Protein AF-A0A0L0SFQ8-F1 (afdb_monomer_lite)

Secondary structure (DSSP, 8-state):
-HHHHHHTT----HHHHHT--PPP-PPEEEEETTEEEEE-SSS-------SSHHHHHHHHHHHHHHHHHHHH-S-TTTS-TT--HHHHTSHHHHHHHHHHHHHT-S----SS----S----S-----PBPS---TTT-SPPB-GGGGSB--TT-TTB--TTPPPP-----EEEE-SSTTPPEEEEE---SGGGHHHHHHHHHHHHH-TTTT---SHHHHHHS-EEEEPPPEEEEETTEEEEE--EEEEPP-

Radius of gyration: 19.78 Å; chains: 1; bounding box: 46×53×52 Å

pLDDT: mean 73.07, std 15.65, range [32.12, 94.44]

Structure (mmCIF, N/CA/C/O backbone):
data_AF-A0A0L0SFQ8-F1
#
_entry.id   AF-A0A0L0SFQ8-F1
#
loop_
_atom_site.group_PDB
_atom_site.id
_atom_site.type_symbol
_atom_site.label_atom_id
_atom_site.label_alt_id
_atom_site.label_comp_id
_atom_site.label_asym_id
_atom_site.label_entity_id
_atom_site.label_seq_id
_atom_site.pdbx_PDB_ins_code
_atom_site.Cartn_x
_atom_site.Cartn_y
_atom_site.Cartn_z
_atom_site.occupancy
_atom_site.B_iso_or_equiv
_atom_site.auth_seq_id
_atom_site.auth_comp_id
_atom_site.auth_asym_id
_atom_site.auth_atom_id
_atom_site.pdbx_PDB_model_num
ATOM 1 N N . MET A 1 1 ? 13.969 -18.160 -18.009 1.00 55.91 1 MET A N 1
ATOM 2 C CA . MET A 1 1 ? 13.353 -16.870 -17.615 1.00 55.91 1 MET A CA 1
ATOM 3 C C . MET A 1 1 ? 13.830 -15.766 -18.533 1.00 55.91 1 MET A C 1
ATOM 5 O O . MET A 1 1 ? 13.027 -15.193 -19.251 1.00 55.91 1 MET A O 1
ATOM 9 N N . ILE A 1 2 ? 15.141 -15.549 -18.578 1.00 76.44 2 ILE A N 1
ATOM 10 C CA . ILE A 1 2 ? 15.771 -14.490 -19.374 1.00 76.44 2 ILE A CA 1
ATOM 11 C C . ILE A 1 2 ? 15.617 -14.701 -20.879 1.00 76.44 2 ILE A C 1
ATOM 13 O O . ILE A 1 2 ? 15.325 -13.748 -21.584 1.00 76.44 2 ILE A O 1
ATOM 17 N N . GLU A 1 3 ? 15.722 -15.938 -21.372 1.00 67.50 3 GLU A N 1
ATOM 18 C CA . GLU A 1 3 ? 15.481 -16.239 -22.795 1.00 67.50 3 GLU A CA 1
ATOM 19 C C . GLU A 1 3 ? 14.060 -15.862 -23.238 1.00 67.50 3 GLU A C 1
ATOM 21 O O . GLU A 1 3 ? 13.885 -15.243 -24.283 1.00 67.50 3 GLU A O 1
ATOM 26 N N . VAL A 1 4 ? 13.053 -16.154 -22.405 1.00 71.56 4 VAL A N 1
ATOM 27 C CA . VAL A 1 4 ? 11.655 -15.789 -22.681 1.00 71.56 4 VAL A CA 1
ATOM 28 C C . VAL A 1 4 ? 11.467 -14.271 -22.620 1.00 71.56 4 VAL A C 1
ATOM 30 O O . VAL A 1 4 ? 10.900 -13.700 -23.546 1.00 71.56 4 VAL A O 1
ATOM 33 N N . ALA A 1 5 ? 11.999 -13.603 -21.589 1.00 64.62 5 ALA A N 1
ATOM 34 C CA . ALA A 1 5 ? 11.934 -12.145 -21.479 1.00 64.62 5 ALA A CA 1
ATOM 35 C C . ALA A 1 5 ? 12.591 -11.448 -22.687 1.00 64.62 5 ALA A C 1
ATOM 37 O O . ALA A 1 5 ? 11.980 -10.569 -23.286 1.00 64.62 5 ALA A O 1
ATOM 38 N N . ARG A 1 6 ? 13.783 -11.891 -23.111 1.00 73.19 6 ARG A N 1
ATOM 39 C CA . ARG A 1 6 ? 14.503 -11.335 -24.272 1.00 73.19 6 ARG A CA 1
ATOM 40 C C . ARG A 1 6 ? 13.798 -11.595 -25.598 1.00 73.19 6 ARG A C 1
ATOM 42 O O . ARG A 1 6 ? 13.814 -10.722 -26.459 1.00 73.19 6 ARG A O 1
ATOM 49 N N . SER A 1 7 ? 13.147 -12.750 -25.757 1.00 65.31 7 SER A N 1
ATOM 50 C CA . SER A 1 7 ? 12.395 -13.069 -26.981 1.00 65.31 7 SER A CA 1
ATOM 51 C C . SER A 1 7 ? 11.230 -12.108 -27.257 1.00 65.31 7 SER A C 1
ATOM 53 O O . SER A 1 7 ? 10.788 -12.007 -28.396 1.00 65.31 7 SER A O 1
ATOM 55 N N . LEU A 1 8 ? 10.780 -11.365 -26.236 1.00 69.50 8 LEU A N 1
ATOM 56 C CA . LEU A 1 8 ? 9.732 -10.344 -26.326 1.00 69.50 8 LEU A CA 1
ATOM 57 C C . LEU A 1 8 ? 10.250 -8.909 -26.130 1.00 69.50 8 LEU A C 1
ATOM 59 O O . LEU A 1 8 ? 9.468 -8.008 -25.843 1.00 69.50 8 LEU A O 1
ATOM 63 N N . GLY A 1 9 ? 11.563 -8.688 -26.242 1.00 75.19 9 GLY A N 1
ATOM 64 C CA . GLY A 1 9 ? 12.171 -7.361 -26.076 1.00 75.19 9 GLY A CA 1
ATOM 65 C C . GLY A 1 9 ? 12.376 -6.910 -24.622 1.00 75.19 9 GLY A C 1
ATOM 66 O O . GLY A 1 9 ? 12.674 -5.745 -24.381 1.00 75.19 9 GLY A O 1
ATOM 67 N N . GLY A 1 10 ? 12.236 -7.805 -23.640 1.00 65.69 10 GLY A N 1
ATOM 68 C CA . GLY A 1 10 ? 12.493 -7.523 -22.227 1.00 65.69 10 GLY A CA 1
ATOM 69 C C . GLY A 1 10 ? 13.986 -7.426 -21.882 1.00 65.69 10 GLY A C 1
ATOM 70 O O . GLY A 1 10 ? 14.820 -8.134 -22.447 1.00 65.69 10 GLY A O 1
ATOM 71 N N . VAL A 1 11 ? 14.316 -6.577 -20.903 1.00 83.38 11 VAL A N 1
ATOM 72 C CA . VAL A 1 11 ? 15.702 -6.213 -20.529 1.00 83.38 11 VAL A CA 1
ATOM 73 C C . VAL A 1 11 ? 16.279 -6.985 -19.331 1.00 83.38 11 VAL A C 1
ATOM 75 O O . VAL A 1 11 ? 17.401 -6.720 -18.919 1.00 83.38 11 VAL A O 1
ATOM 78 N N . LEU A 1 12 ? 15.540 -7.954 -18.779 1.00 68.06 12 LEU A N 1
ATOM 79 C CA . LEU A 1 12 ? 15.938 -8.735 -17.598 1.00 68.06 12 LEU A CA 1
ATOM 80 C C . LEU A 1 12 ? 17.187 -9.604 -17.868 1.00 68.06 12 LEU A C 1
ATOM 82 O O . LEU A 1 12 ? 17.224 -10.349 -18.853 1.00 68.06 12 LEU A O 1
ATOM 86 N N . THR A 1 13 ? 18.184 -9.561 -16.978 1.00 82.56 13 THR A N 1
ATOM 87 C CA . THR A 1 13 ? 19.461 -10.298 -17.082 1.00 82.56 13 THR A CA 1
ATOM 88 C C . THR A 1 13 ? 19.651 -11.353 -15.983 1.00 82.56 13 THR A C 1
ATOM 90 O O . THR A 1 13 ? 18.853 -11.458 -15.052 1.00 82.56 13 THR A O 1
ATOM 93 N N . LEU A 1 14 ? 20.697 -12.189 -16.109 1.00 80.44 14 LEU A N 1
ATOM 94 C CA . LEU A 1 14 ? 21.066 -13.168 -15.068 1.00 80.44 14 LEU A CA 1
ATOM 95 C C . LEU A 1 14 ? 21.580 -12.451 -13.822 1.00 80.44 14 LEU A C 1
ATOM 97 O O . LEU A 1 14 ? 21.256 -12.864 -12.710 1.00 80.44 14 LEU A O 1
ATOM 101 N N . ASP A 1 15 ? 22.306 -11.356 -14.022 1.00 80.38 15 ASP A N 1
ATOM 102 C CA . ASP A 1 15 ? 22.872 -10.558 -12.944 1.00 80.38 15 ASP A CA 1
ATOM 103 C C . ASP A 1 15 ? 21.764 -9.895 -12.109 1.00 80.38 15 ASP A C 1
ATOM 105 O O . ASP A 1 15 ? 21.851 -9.891 -10.884 1.00 80.38 15 ASP A O 1
ATOM 109 N N . ASP A 1 16 ? 20.662 -9.448 -12.731 1.00 72.88 16 ASP A N 1
ATOM 110 C CA . ASP A 1 16 ? 19.491 -8.914 -12.011 1.00 72.88 16 ASP A CA 1
ATOM 111 C C . ASP A 1 16 ? 18.878 -9.930 -11.035 1.00 72.88 16 ASP A C 1
ATOM 113 O O . ASP A 1 16 ? 18.478 -9.573 -9.927 1.00 72.88 16 ASP A O 1
ATOM 117 N N . LEU A 1 17 ? 18.801 -11.204 -11.440 1.00 69.06 17 LEU A N 1
ATOM 118 C CA . LEU A 1 17 ? 18.280 -12.278 -10.592 1.00 69.06 17 LEU A CA 1
ATOM 119 C C . LEU A 1 17 ? 19.279 -12.656 -9.496 1.00 69.06 17 LEU A C 1
ATOM 121 O O . LEU A 1 17 ? 18.878 -12.873 -8.356 1.00 69.06 17 LEU A O 1
ATOM 125 N N . ALA A 1 18 ? 20.569 -12.719 -9.836 1.00 72.44 18 ALA A N 1
ATOM 126 C CA . ALA A 1 18 ? 21.632 -13.055 -8.894 1.00 72.44 18 ALA A CA 1
ATOM 127 C C . ALA A 1 18 ? 21.804 -11.991 -7.797 1.00 72.44 18 ALA A C 1
ATOM 129 O O . ALA A 1 18 ? 22.190 -12.320 -6.677 1.00 72.44 18 ALA A O 1
ATOM 130 N N . MET A 1 19 ? 21.491 -10.729 -8.101 1.00 76.31 19 MET A N 1
ATOM 131 C CA . MET A 1 19 ? 21.568 -9.617 -7.153 1.00 76.31 19 MET A CA 1
ATOM 132 C C . MET A 1 19 ? 20.298 -9.419 -6.309 1.00 76.31 19 MET A C 1
ATOM 134 O O . MET A 1 19 ? 20.302 -8.592 -5.397 1.00 76.31 19 MET A O 1
ATOM 138 N N . HIS A 1 20 ? 19.211 -10.155 -6.564 1.00 65.12 20 HIS A N 1
ATOM 139 C CA . HIS A 1 20 ? 17.976 -10.007 -5.793 1.00 65.12 20 HIS A CA 1
ATOM 140 C C . HIS A 1 20 ? 18.108 -10.582 -4.371 1.00 65.12 20 HIS A C 1
ATOM 142 O O . HIS A 1 20 ? 18.440 -11.752 -4.187 1.00 65.12 20 HIS A O 1
ATOM 148 N N . GLN A 1 21 ? 17.754 -9.784 -3.360 1.00 57.94 21 GLN A N 1
ATOM 149 C CA . GLN A 1 21 ? 17.596 -10.232 -1.974 1.00 57.94 21 GLN A CA 1
ATOM 150 C C . GLN A 1 21 ? 16.290 -9.697 -1.375 1.00 57.94 21 GLN A C 1
ATOM 152 O O . GLN A 1 21 ? 15.902 -8.551 -1.611 1.00 57.94 21 GLN A O 1
ATOM 157 N N . SER A 1 22 ? 15.614 -10.523 -0.572 1.00 57.56 22 SER A N 1
ATOM 158 C CA . SER A 1 22 ? 14.454 -10.094 0.216 1.00 57.56 22 SER A CA 1
ATOM 159 C C . SER A 1 22 ? 14.912 -9.249 1.403 1.00 57.56 22 SER A C 1
ATOM 161 O O . SER A 1 22 ? 15.810 -9.647 2.141 1.00 57.56 22 SER A O 1
ATOM 163 N N . THR A 1 23 ? 14.305 -8.079 1.596 1.00 63.00 23 THR A N 1
ATOM 164 C CA . THR A 1 23 ? 14.648 -7.175 2.701 1.00 63.00 23 THR A CA 1
ATOM 165 C C . THR A 1 23 ? 13.687 -7.392 3.865 1.00 63.00 23 THR A C 1
ATOM 167 O O . THR A 1 23 ? 12.476 -7.302 3.682 1.00 63.00 23 THR A O 1
ATOM 170 N N . LEU A 1 24 ? 14.214 -7.645 5.063 1.00 59.19 24 LEU A N 1
ATOM 171 C CA . LEU A 1 24 ? 13.444 -7.500 6.298 1.00 59.19 24 LEU A CA 1
ATOM 172 C C . LEU A 1 24 ? 13.413 -6.012 6.649 1.00 59.19 24 LEU A C 1
ATOM 174 O O . LEU A 1 24 ? 14.464 -5.393 6.799 1.00 59.19 24 LEU A O 1
ATOM 178 N N . THR A 1 25 ? 12.222 -5.436 6.737 1.00 58.62 25 THR A N 1
ATOM 179 C CA . THR A 1 25 ? 12.029 -4.016 7.051 1.00 58.62 25 THR A CA 1
ATOM 180 C C . THR A 1 25 ? 11.212 -3.874 8.322 1.00 58.62 25 THR A C 1
ATOM 182 O O . THR A 1 25 ? 10.257 -4.629 8.519 1.00 58.62 25 THR A O 1
ATOM 185 N N . ASP A 1 26 ? 11.537 -2.879 9.144 1.00 63.03 26 ASP A N 1
ATOM 186 C CA . ASP A 1 26 ? 10.720 -2.552 10.309 1.00 63.03 26 ASP A CA 1
ATOM 187 C C . ASP A 1 26 ? 9.351 -2.016 9.857 1.00 63.03 26 ASP A C 1
ATOM 189 O O . ASP A 1 26 ? 9.300 -1.079 9.055 1.00 63.03 26 ASP A O 1
ATOM 193 N N . PRO A 1 27 ? 8.235 -2.588 10.336 1.00 53.81 27 PRO A N 1
ATOM 194 C CA . PRO A 1 27 ? 6.905 -2.130 9.962 1.00 53.81 27 PRO A CA 1
ATOM 195 C C . PRO A 1 27 ? 6.648 -0.709 10.479 1.00 53.81 27 PRO A C 1
ATOM 197 O O . PRO A 1 27 ? 7.081 -0.323 11.568 1.00 53.81 27 PRO A O 1
ATOM 200 N N . ILE A 1 28 ? 5.903 0.072 9.703 1.00 58.75 28 ILE A N 1
ATOM 201 C CA . ILE A 1 28 ? 5.465 1.420 10.076 1.00 58.75 28 ILE A CA 1
ATOM 202 C C . ILE A 1 28 ? 4.199 1.309 10.920 1.00 58.75 28 ILE A C 1
ATOM 204 O O . ILE A 1 28 ? 3.450 0.345 10.795 1.00 58.75 28 ILE A O 1
ATOM 208 N N . SER A 1 29 ? 3.942 2.272 11.803 1.00 61.19 29 SER A N 1
ATOM 209 C CA . SER A 1 29 ? 2.724 2.241 12.612 1.00 61.19 29 SER A CA 1
ATOM 210 C C . SER A 1 29 ? 2.145 3.605 12.928 1.00 61.19 29 SER A C 1
ATOM 212 O O . SER A 1 29 ? 2.847 4.615 12.930 1.00 61.19 29 SER A O 1
ATOM 214 N N . ILE A 1 30 ? 0.849 3.608 13.236 1.00 47.69 30 ILE A N 1
ATOM 215 C CA . ILE A 1 30 ? 0.134 4.756 13.788 1.00 47.69 30 ILE A CA 1
ATOM 216 C C . ILE A 1 30 ? -0.778 4.302 14.930 1.00 47.69 30 ILE A C 1
ATOM 218 O O . ILE A 1 30 ? -1.389 3.231 14.880 1.00 47.69 30 ILE A O 1
ATOM 222 N N . ASP A 1 31 ? -0.870 5.124 15.973 1.00 55.22 31 ASP A N 1
ATOM 223 C CA . ASP A 1 31 ? -1.815 4.902 17.062 1.00 55.22 31 ASP A CA 1
ATOM 224 C C . ASP A 1 31 ? -3.177 5.514 16.704 1.00 55.22 31 ASP A C 1
ATOM 226 O O . ASP A 1 31 ? -3.298 6.717 16.478 1.00 55.22 31 ASP A O 1
ATOM 230 N N . TYR A 1 32 ? -4.223 4.688 16.686 1.00 43.66 32 TYR A N 1
ATOM 231 C CA . TYR A 1 32 ? -5.604 5.092 16.432 1.00 43.66 32 TYR A CA 1
ATOM 232 C C . TYR A 1 32 ? -6.548 4.423 17.437 1.00 43.66 32 TYR A C 1
ATOM 234 O O . TYR A 1 32 ? -6.489 3.216 17.669 1.00 43.66 32 TYR A O 1
ATOM 242 N N . ALA A 1 33 ? -7.424 5.208 18.073 1.00 44.09 33 ALA A N 1
ATOM 243 C CA . ALA A 1 33 ? -8.432 4.724 19.027 1.00 44.09 33 ALA A CA 1
ATOM 244 C C . ALA A 1 33 ? -7.888 3.767 20.124 1.00 44.09 33 ALA A C 1
ATOM 246 O O . ALA A 1 33 ? -8.487 2.731 20.416 1.00 44.09 33 ALA A O 1
ATOM 247 N N . ARG A 1 34 ? -6.759 4.130 20.760 1.00 50.81 34 ARG A N 1
ATOM 248 C CA . ARG A 1 34 ? -6.041 3.343 21.798 1.00 50.81 34 ARG A CA 1
ATOM 249 C C . ARG A 1 34 ? -5.424 2.021 21.308 1.00 50.81 34 ARG A C 1
ATOM 251 O O . ARG A 1 34 ? -5.129 1.143 22.120 1.00 50.81 34 ARG A O 1
ATOM 258 N N . ARG A 1 35 ? -5.235 1.859 20.000 1.00 41.41 35 ARG A N 1
ATOM 259 C CA . ARG A 1 35 ? -4.656 0.667 19.362 1.00 41.41 35 ARG A CA 1
ATOM 260 C C . ARG A 1 35 ? -3.569 1.094 18.381 1.00 41.41 35 ARG A C 1
ATOM 262 O O . ARG A 1 35 ? -3.603 2.227 17.914 1.00 41.41 35 ARG A O 1
ATOM 269 N N . ARG A 1 36 ? -2.628 0.197 18.077 1.00 53.97 36 ARG A N 1
ATOM 270 C CA . ARG A 1 36 ? -1.547 0.461 17.123 1.00 53.97 36 ARG A CA 1
ATOM 271 C C . ARG A 1 36 ? -1.778 -0.340 15.849 1.00 53.97 36 ARG A C 1
ATOM 273 O O . ARG A 1 36 ? -1.837 -1.571 15.894 1.00 53.97 36 ARG A O 1
ATOM 280 N N . LEU A 1 37 ? -1.938 0.370 14.740 1.00 46.16 37 LEU A N 1
ATOM 281 C CA . LEU A 1 37 ? -1.958 -0.208 13.402 1.00 46.16 37 LEU A CA 1
ATOM 282 C C . LEU A 1 37 ? -0.520 -0.350 12.920 1.00 46.16 37 LEU A C 1
ATOM 284 O O . LEU A 1 37 ? 0.223 0.623 13.028 1.00 46.16 37 LEU A O 1
ATOM 288 N N . TRP A 1 38 ? -0.156 -1.514 12.385 1.00 55.91 38 TRP A N 1
ATOM 289 C CA . TRP A 1 38 ? 1.123 -1.729 11.717 1.00 55.91 38 TRP A CA 1
ATOM 290 C C . TRP A 1 38 ? 0.899 -2.041 10.240 1.00 55.91 38 TRP A C 1
ATOM 292 O O . TRP A 1 38 ? 0.106 -2.920 9.909 1.00 55.91 38 TRP A O 1
ATOM 302 N N . GLU A 1 39 ? 1.641 -1.348 9.387 1.00 51.88 39 GLU A N 1
ATOM 303 C CA . GLU A 1 39 ? 1.719 -1.578 7.946 1.00 51.88 39 GLU A CA 1
ATOM 304 C C . GLU A 1 39 ? 3.172 -1.878 7.558 1.00 51.88 39 GLU A C 1
ATOM 306 O O . GLU A 1 39 ? 4.111 -1.611 8.318 1.00 51.88 39 GLU A O 1
ATOM 311 N N . CYS A 1 40 ? 3.388 -2.460 6.382 1.00 45.09 40 CYS A N 1
ATOM 312 C CA . CYS A 1 40 ? 4.745 -2.655 5.874 1.00 45.09 40 CYS A CA 1
ATOM 313 C C . CYS A 1 40 ? 5.432 -1.291 5.655 1.00 45.09 40 CYS A C 1
ATOM 315 O O . CYS A 1 40 ? 4.789 -0.326 5.241 1.00 45.09 40 CYS A O 1
ATOM 317 N N . ALA A 1 41 ? 6.741 -1.190 5.914 1.00 50.41 41 ALA A N 1
ATOM 318 C CA . ALA A 1 41 ? 7.518 -0.040 5.442 1.00 50.41 41 ALA A CA 1
ATOM 319 C C . ALA A 1 41 ? 7.407 0.064 3.903 1.00 50.41 41 ALA A C 1
ATOM 321 O O . ALA A 1 41 ? 7.054 -0.928 3.263 1.00 50.41 41 ALA A O 1
ATOM 322 N N . PRO A 1 42 ? 7.696 1.222 3.277 1.00 45.00 42 PRO A N 1
ATOM 323 C CA . PRO A 1 42 ? 7.665 1.402 1.830 1.00 45.00 42 PRO A CA 1
ATOM 324 C C . PRO A 1 42 ? 8.278 0.191 1.120 1.00 45.00 42 PRO A C 1
ATOM 326 O O . PRO A 1 42 ? 9.334 -0.305 1.517 1.00 45.00 42 PRO A O 1
ATOM 329 N N . ASN A 1 43 ? 7.590 -0.359 0.116 1.00 35.88 43 ASN A N 1
ATOM 330 C CA . ASN A 1 43 ? 6.888 0.395 -0.937 1.00 35.88 43 ASN A CA 1
ATOM 331 C C . ASN A 1 43 ? 5.345 0.280 -1.067 1.00 35.88 43 ASN A C 1
ATOM 333 O O . ASN A 1 43 ? 4.857 0.330 -2.196 1.00 35.88 43 ASN A O 1
ATOM 337 N N . GLY A 1 44 ? 4.570 0.135 0.014 1.00 36.78 44 GLY A N 1
ATOM 338 C CA . GLY A 1 44 ? 3.097 -0.028 -0.059 1.00 36.78 44 GLY A CA 1
ATOM 339 C C . GLY A 1 44 ? 2.268 1.230 0.246 1.00 36.78 44 GLY A C 1
ATOM 340 O O . GLY A 1 44 ? 2.714 2.046 1.052 1.00 36.78 44 GLY A O 1
ATOM 341 N N . GLN A 1 45 ? 1.084 1.403 -0.376 1.00 32.12 45 GLN A N 1
ATOM 342 C CA . GLN A 1 45 ? 0.255 2.610 -0.182 1.00 32.12 45 GLN A CA 1
ATOM 343 C C . GLN A 1 45 ? -1.195 2.597 -0.691 1.00 32.12 45 GLN A C 1
ATOM 345 O O . GLN A 1 45 ? -1.570 1.798 -1.559 1.00 32.12 45 GLN A O 1
ATOM 350 N N . ASP A 1 46 ? -1.968 3.579 -0.183 1.00 35.66 46 ASP A N 1
ATOM 351 C CA . ASP A 1 46 ? -3.409 3.440 -0.000 1.00 35.66 46 ASP A CA 1
ATOM 352 C C . ASP A 1 46 ? -4.350 4.584 -0.421 1.00 35.66 46 ASP A C 1
ATOM 354 O O . ASP A 1 46 ? -3.913 5.727 -0.272 1.00 35.66 46 ASP A O 1
ATOM 358 N N . LYS A 1 47 ? -5.637 4.272 -0.827 1.00 38.44 47 LYS A N 1
ATOM 359 C CA . LYS A 1 47 ? -6.960 4.661 -0.185 1.00 38.44 47 LYS A CA 1
ATOM 360 C C . LYS A 1 47 ? -8.361 4.899 -1.037 1.00 38.44 47 LYS A C 1
ATOM 362 O O . LYS A 1 47 ? -8.271 5.544 -2.050 1.00 38.44 47 LYS A O 1
ATOM 367 N N . PRO A 1 48 ? -9.662 4.593 -0.600 1.00 35.69 48 PRO A N 1
ATOM 368 C CA . PRO A 1 48 ? -11.116 4.555 -1.226 1.00 35.69 48 PRO A CA 1
ATOM 369 C C . PRO A 1 48 ? -12.273 5.676 -1.241 1.00 35.69 48 PRO A C 1
ATOM 371 O O . PRO A 1 48 ? -11.934 6.837 -1.075 1.00 35.69 48 PRO A O 1
ATOM 374 N N . THR A 1 49 ? -13.627 5.360 -1.416 1.00 37.47 49 THR A N 1
ATOM 375 C CA . THR A 1 49 ? -14.868 6.281 -1.432 1.00 37.47 49 THR A CA 1
ATOM 376 C C . THR A 1 49 ? -16.443 5.850 -1.342 1.00 37.47 49 THR A C 1
ATOM 378 O O . THR A 1 49 ? -16.785 4.913 -2.029 1.00 37.47 49 THR A O 1
ATOM 381 N N . VAL A 1 50 ? -17.394 6.645 -0.675 1.00 40.94 50 VAL A N 1
ATOM 382 C CA . VAL A 1 50 ? -18.952 6.954 -0.530 1.00 40.94 50 VAL A CA 1
ATOM 383 C C . VAL A 1 50 ? -20.212 6.073 -0.087 1.00 40.94 50 VAL A C 1
ATOM 385 O O . VAL A 1 50 ? -20.277 4.940 -0.522 1.00 40.94 50 VAL A O 1
ATOM 388 N N . PRO A 1 51 ? -21.319 6.566 0.633 1.00 49.47 51 PRO A N 1
ATOM 389 C CA . PRO A 1 51 ? -21.751 7.933 1.101 1.00 49.47 51 PRO A CA 1
ATOM 390 C C . PRO A 1 51 ? -22.372 8.127 2.550 1.00 49.47 51 PRO A C 1
ATOM 392 O O . PRO A 1 51 ? -23.372 7.528 2.924 1.00 49.47 51 PRO A O 1
ATOM 395 N N . THR A 1 52 ? -21.830 9.080 3.332 1.00 54.69 52 THR A N 1
ATOM 396 C CA . THR A 1 52 ? -22.293 9.814 4.557 1.00 54.69 52 THR A CA 1
ATOM 397 C C . THR A 1 52 ? -21.219 10.898 4.824 1.00 54.69 52 THR A C 1
ATOM 399 O O . THR A 1 52 ? -20.222 10.908 4.106 1.00 54.69 52 THR A O 1
ATOM 402 N N . LYS A 1 53 ? -21.304 11.782 5.842 1.00 59.78 53 LYS A N 1
ATOM 403 C CA . LYS A 1 53 ? -20.115 12.582 6.258 1.00 59.78 53 LYS A CA 1
ATOM 404 C C . LYS A 1 53 ? -18.900 11.683 6.493 1.00 59.78 53 LYS A C 1
ATOM 406 O O . LYS A 1 53 ? -17.816 11.992 6.020 1.00 59.78 53 LYS A O 1
ATOM 411 N N . TYR A 1 54 ? -19.110 10.555 7.177 1.00 66.81 54 TYR A N 1
ATOM 412 C CA . TYR A 1 54 ? -18.074 9.546 7.371 1.00 66.81 54 TYR A CA 1
ATOM 413 C C . TYR A 1 54 ? -17.520 9.095 6.029 1.00 66.81 54 TYR A C 1
ATOM 415 O O . TYR A 1 54 ? -16.314 9.131 5.828 1.00 66.81 54 TYR A O 1
ATOM 423 N N . THR A 1 55 ? -18.394 8.762 5.086 1.00 67.19 55 THR A N 1
ATOM 424 C CA . THR A 1 55 ? -17.927 8.237 3.821 1.00 67.19 55 THR A CA 1
ATOM 425 C C . THR A 1 55 ? -17.304 9.279 2.904 1.00 67.19 55 THR A C 1
ATOM 427 O O . THR A 1 55 ? -16.365 8.936 2.210 1.00 67.19 55 THR A O 1
ATOM 430 N N . HIS A 1 56 ? -17.756 10.534 2.924 1.00 70.31 56 HIS A N 1
ATOM 431 C CA . HIS A 1 56 ? -17.098 11.669 2.269 1.00 70.31 56 HIS A CA 1
ATOM 432 C C . HIS A 1 56 ? -15.711 11.929 2.869 1.00 70.31 56 HIS A C 1
ATOM 434 O O . HIS A 1 56 ? -14.738 12.087 2.145 1.00 70.31 56 HIS A O 1
ATOM 440 N N . TYR A 1 57 ? -15.577 11.910 4.194 1.00 76.69 57 TYR A N 1
ATOM 441 C CA . TYR A 1 57 ? -14.262 12.029 4.823 1.00 76.69 57 TYR A CA 1
ATOM 442 C C . TYR A 1 57 ? -13.372 10.844 4.513 1.00 76.69 57 TYR A C 1
ATOM 444 O O . TYR A 1 57 ? -12.180 11.034 4.303 1.00 76.69 57 TYR A O 1
ATOM 452 N N . LEU A 1 58 ? -13.957 9.651 4.427 1.00 79.31 58 LEU A N 1
ATOM 453 C CA . LEU A 1 58 ? -13.295 8.489 3.882 1.00 79.31 58 LEU A CA 1
ATOM 454 C C . LEU A 1 58 ? -12.815 8.887 2.472 1.00 79.31 58 LEU A C 1
ATOM 456 O O . LEU A 1 58 ? -11.617 9.087 2.350 1.00 79.31 58 LEU A O 1
ATOM 460 N N . ILE A 1 59 ? -13.674 9.167 1.476 1.00 76.81 59 ILE A N 1
ATOM 461 C CA . ILE A 1 59 ? -13.278 9.607 0.107 1.00 76.81 59 ILE A CA 1
ATOM 462 C C . ILE A 1 59 ? -12.049 10.504 0.095 1.00 76.81 59 ILE A C 1
ATOM 464 O O . ILE A 1 59 ? -11.075 10.257 -0.611 1.00 76.81 59 ILE A O 1
ATOM 468 N N . GLN A 1 60 ? -12.154 11.616 0.817 1.00 77.00 60 GLN A N 1
ATOM 469 C CA . GLN A 1 60 ? -11.233 12.723 0.645 1.00 77.00 60 GLN A CA 1
ATOM 470 C C . GLN A 1 60 ? -9.914 12.434 1.320 1.00 77.00 60 GLN A C 1
ATOM 472 O O . GLN A 1 60 ? -8.856 12.660 0.733 1.00 77.00 60 GLN A O 1
ATOM 477 N N . ALA A 1 61 ? -9.962 11.833 2.515 1.00 84.94 61 ALA A N 1
ATOM 478 C CA . ALA A 1 61 ? -8.761 11.315 3.145 1.00 84.94 61 ALA A CA 1
ATOM 479 C C . ALA A 1 61 ? -8.061 10.419 2.135 1.00 84.94 61 ALA A C 1
ATOM 481 O O . ALA A 1 61 ? -6.838 10.428 1.996 1.00 84.94 61 ALA A O 1
ATOM 482 N N . LEU A 1 62 ? -8.868 9.632 1.453 1.00 85.81 62 LEU A N 1
ATOM 483 C CA . LEU A 1 62 ? -8.415 8.556 0.659 1.00 85.81 62 LEU A CA 1
ATOM 484 C C . LEU A 1 62 ? -7.732 8.995 -0.645 1.00 85.81 62 LEU A C 1
ATOM 486 O O . LEU A 1 62 ? -6.556 8.710 -0.866 1.00 85.81 62 LEU A O 1
ATOM 490 N N . ARG A 1 63 ? -8.355 9.912 -1.369 1.00 82.56 63 ARG A N 1
ATOM 491 C CA . ARG A 1 63 ? -7.707 10.641 -2.462 1.00 82.56 63 ARG A CA 1
ATOM 492 C C . ARG A 1 63 ? -6.401 11.321 -2.049 1.00 82.56 63 ARG A C 1
ATOM 494 O O . ARG A 1 63 ? -5.444 11.317 -2.822 1.00 82.56 63 ARG A O 1
ATOM 501 N N . PHE A 1 64 ? -6.328 11.879 -0.836 1.00 83.69 64 PHE A N 1
ATOM 502 C CA . PHE A 1 64 ? -5.090 12.496 -0.361 1.00 83.69 64 PHE A CA 1
ATOM 503 C C . PHE A 1 64 ? -3.955 11.502 -0.185 1.00 83.69 64 PHE A C 1
ATOM 505 O O . PHE A 1 64 ? -2.851 11.818 -0.618 1.00 83.69 64 PHE A O 1
ATOM 512 N N . ALA A 1 65 ? -4.184 10.315 0.389 1.00 86.88 65 ALA A N 1
ATOM 513 C CA . ALA A 1 65 ? -3.048 9.407 0.522 1.00 86.88 65 ALA A CA 1
ATOM 514 C C . ALA A 1 65 ? -2.676 8.706 -0.778 1.00 86.88 65 ALA A C 1
ATOM 516 O O . ALA A 1 65 ? -1.502 8.398 -0.913 1.00 86.88 65 ALA A O 1
ATOM 517 N N . PHE A 1 66 ? -3.573 8.549 -1.760 1.00 85.62 66 PHE A N 1
ATOM 518 C CA . PHE A 1 66 ? -3.135 8.129 -3.097 1.00 85.62 66 PHE A CA 1
ATOM 519 C C . PHE A 1 66 ? -2.294 9.197 -3.804 1.00 85.62 66 PHE A C 1
ATOM 521 O O . PHE A 1 66 ? -1.313 8.869 -4.470 1.00 85.62 66 PHE A O 1
ATOM 528 N N . ALA A 1 67 ? -2.625 10.475 -3.627 1.00 83.56 67 ALA A N 1
ATOM 529 C CA . ALA A 1 67 ? -1.780 11.570 -4.101 1.00 83.56 67 ALA A CA 1
ATOM 530 C C . ALA A 1 67 ? -0.418 11.587 -3.397 1.00 83.56 67 ALA A C 1
ATOM 532 O O . ALA A 1 67 ? 0.624 11.612 -4.053 1.00 83.56 67 ALA A O 1
ATOM 533 N N . ASP A 1 68 ? -0.422 11.530 -2.063 1.00 85.44 68 ASP A N 1
ATOM 534 C CA . ASP A 1 68 ? 0.808 11.400 -1.280 1.00 85.44 68 ASP A CA 1
ATOM 535 C C . ASP A 1 68 ? 1.582 10.167 -1.713 1.00 85.44 68 ASP A C 1
ATOM 537 O O . ASP A 1 68 ? 2.810 10.177 -1.739 1.00 85.44 68 ASP A O 1
ATOM 541 N N . ALA A 1 69 ? 0.863 9.128 -2.123 1.00 86.12 69 ALA A N 1
ATOM 542 C CA . ALA A 1 69 ? 1.463 7.886 -2.491 1.00 86.12 69 ALA A CA 1
ATOM 543 C C . ALA A 1 69 ? 2.370 7.932 -3.685 1.00 86.12 69 ALA A C 1
ATOM 545 O O . ALA A 1 69 ? 3.567 7.634 -3.626 1.00 86.12 69 ALA A O 1
ATOM 546 N N . GLN A 1 70 ? 1.773 8.400 -4.759 1.00 83.69 70 GLN A N 1
ATOM 547 C CA . GLN A 1 70 ? 2.439 8.566 -6.026 1.00 83.69 70 GLN A CA 1
ATOM 548 C C . GLN A 1 70 ? 3.611 9.550 -5.909 1.00 83.69 70 GLN A C 1
ATOM 550 O O . GLN A 1 70 ? 4.606 9.395 -6.613 1.00 83.69 70 GLN A O 1
ATOM 555 N N . ALA A 1 71 ? 3.527 10.518 -4.990 1.00 83.81 71 ALA A N 1
ATOM 556 C CA . ALA A 1 71 ? 4.561 11.522 -4.778 1.00 83.81 71 ALA A CA 1
ATOM 557 C C . ALA A 1 71 ? 5.676 11.109 -3.793 1.00 83.81 71 ALA A C 1
ATOM 559 O O . ALA A 1 71 ? 6.777 11.658 -3.889 1.00 83.81 71 ALA A O 1
ATOM 560 N N . TRP A 1 72 ? 5.428 10.180 -2.857 1.00 85.19 72 TRP A N 1
ATOM 561 C CA . TRP A 1 72 ? 6.349 9.907 -1.738 1.00 85.19 72 TRP A CA 1
ATOM 562 C C . TRP A 1 72 ? 6.862 8.472 -1.616 1.00 85.19 72 TRP A C 1
ATOM 564 O O . TRP A 1 72 ? 7.907 8.295 -0.987 1.00 85.19 72 TRP A O 1
ATOM 574 N N . ILE A 1 73 ? 6.210 7.460 -2.203 1.00 88.00 73 ILE A N 1
ATOM 575 C CA . ILE A 1 73 ? 6.726 6.084 -2.154 1.00 88.00 73 ILE A CA 1
ATOM 576 C C . ILE A 1 73 ? 7.309 5.627 -3.480 1.00 88.00 73 ILE A C 1
ATOM 578 O O . ILE A 1 73 ? 6.670 5.584 -4.528 1.00 88.00 73 ILE A O 1
ATOM 582 N N . ALA A 1 74 ? 8.553 5.189 -3.365 1.00 89.56 74 ALA A N 1
ATOM 583 C CA . ALA A 1 74 ? 9.331 4.462 -4.346 1.00 89.56 74 ALA A CA 1
ATOM 584 C C . ALA A 1 74 ? 10.423 3.698 -3.588 1.00 89.56 74 ALA A C 1
ATOM 586 O O . ALA A 1 74 ? 10.523 3.833 -2.373 1.00 89.56 74 ALA A O 1
ATOM 587 N N . ASP A 1 75 ? 11.252 2.920 -4.291 1.00 91.19 75 ASP A N 1
ATOM 588 C CA . ASP A 1 75 ? 12.312 2.109 -3.671 1.00 91.19 75 ASP A CA 1
ATOM 589 C C . ASP A 1 75 ? 13.094 2.871 -2.583 1.00 91.19 75 ASP A C 1
ATOM 591 O O . ASP A 1 75 ? 13.759 3.860 -2.907 1.00 91.19 75 ASP A O 1
ATOM 595 N N . PRO A 1 76 ? 13.074 2.418 -1.310 1.00 88.12 76 PRO A N 1
ATOM 596 C CA . PRO A 1 76 ? 13.761 3.117 -0.231 1.00 88.12 76 PRO A CA 1
ATOM 597 C C . PRO A 1 76 ? 15.276 3.190 -0.441 1.00 88.12 76 PRO A C 1
ATOM 599 O O . PRO A 1 76 ? 15.920 4.045 0.158 1.00 88.12 76 PRO A O 1
ATOM 602 N N . ALA A 1 77 ? 15.851 2.351 -1.312 1.00 86.44 77 ALA A N 1
ATOM 603 C CA . ALA A 1 77 ? 17.262 2.426 -1.684 1.00 86.44 77 ALA A CA 1
ATOM 604 C C . ALA A 1 77 ? 17.613 3.691 -2.491 1.00 86.44 77 ALA A C 1
ATOM 606 O O . ALA A 1 77 ? 18.784 4.060 -2.554 1.00 86.44 77 ALA A O 1
ATOM 607 N N . VAL A 1 78 ? 16.626 4.351 -3.110 1.00 83.38 78 VAL A N 1
ATOM 608 C CA . VAL A 1 78 ? 16.837 5.537 -3.962 1.00 83.38 78 VAL A CA 1
ATOM 609 C C . VAL A 1 78 ? 16.014 6.752 -3.530 1.00 83.38 78 VAL A C 1
ATOM 611 O O . VAL A 1 78 ? 16.096 7.803 -4.168 1.00 83.38 78 VAL A O 1
ATOM 614 N N . LEU A 1 79 ? 15.219 6.635 -2.462 1.00 82.00 79 LEU A N 1
ATOM 615 C CA . LEU A 1 79 ? 14.462 7.763 -1.933 1.00 82.00 79 LEU A CA 1
ATOM 616 C C . LEU A 1 79 ? 15.411 8.838 -1.375 1.00 82.00 79 LEU A C 1
ATOM 618 O O . LEU A 1 79 ? 16.356 8.517 -0.647 1.00 82.00 79 LEU A O 1
ATOM 622 N N . PRO A 1 80 ? 15.159 10.131 -1.656 1.00 78.62 80 PRO A N 1
ATOM 623 C CA . PRO A 1 80 ? 15.884 11.213 -1.007 1.00 78.62 80 PRO A CA 1
ATOM 624 C C . PRO A 1 80 ? 15.774 11.097 0.523 1.00 78.62 80 PRO A C 1
ATOM 626 O O . PRO A 1 80 ? 14.686 10.792 1.012 1.00 78.62 80 PRO A O 1
ATOM 629 N N . PRO A 1 81 ? 16.809 11.454 1.310 1.00 76.06 81 PRO A N 1
ATOM 630 C CA . PRO A 1 81 ? 16.774 11.350 2.777 1.00 76.06 81 PRO A CA 1
ATOM 631 C C . PRO A 1 81 ? 15.605 12.085 3.453 1.00 76.06 81 PRO A C 1
ATOM 633 O O . PRO A 1 81 ? 15.224 11.763 4.573 1.00 76.06 81 PRO A O 1
ATOM 636 N N . ARG A 1 82 ? 15.029 13.084 2.774 1.00 72.88 82 ARG A N 1
ATOM 637 C CA . ARG A 1 82 ? 13.847 13.829 3.228 1.00 72.88 82 ARG A CA 1
ATOM 638 C C . ARG A 1 82 ? 12.519 13.076 3.045 1.00 72.88 82 ARG A C 1
ATOM 640 O O . ARG A 1 82 ? 11.549 13.419 3.710 1.00 72.88 82 ARG A O 1
ATOM 647 N N . HIS A 1 83 ? 12.454 12.075 2.168 1.00 74.75 83 HIS A N 1
ATOM 648 C CA . HIS A 1 83 ? 11.252 11.278 1.899 1.00 74.75 83 HIS A CA 1
ATOM 649 C C . HIS A 1 83 ? 11.218 10.061 2.824 1.00 74.75 83 HIS A C 1
ATOM 651 O O . HIS A 1 83 ? 11.446 8.928 2.411 1.00 74.75 83 HIS A O 1
ATOM 657 N N . THR A 1 84 ? 10.965 10.310 4.109 1.00 80.88 84 THR A N 1
ATOM 658 C CA . THR A 1 84 ? 10.767 9.236 5.090 1.00 80.88 84 THR A CA 1
ATOM 659 C C . THR A 1 84 ? 9.287 9.056 5.384 1.00 80.88 84 THR A C 1
ATOM 661 O O . THR A 1 84 ? 8.523 10.023 5.414 1.00 80.88 84 THR A O 1
ATOM 664 N N . ILE A 1 85 ? 8.879 7.826 5.693 1.00 80.50 85 ILE A N 1
ATOM 665 C CA . ILE A 1 85 ? 7.512 7.581 6.165 1.00 80.50 85 ILE A CA 1
ATOM 666 C C . ILE A 1 85 ? 7.228 8.314 7.467 1.00 80.50 85 ILE A C 1
ATOM 668 O O . ILE A 1 85 ? 6.124 8.805 7.657 1.00 80.50 85 ILE A O 1
ATOM 672 N N . ALA A 1 86 ? 8.220 8.439 8.349 1.00 83.31 86 ALA A N 1
ATOM 673 C CA . ALA A 1 86 ? 8.066 9.204 9.580 1.00 83.31 86 ALA A CA 1
ATOM 674 C C . ALA A 1 86 ? 7.701 10.673 9.301 1.00 83.31 86 ALA A C 1
ATOM 676 O O . ALA A 1 86 ? 6.886 11.244 10.021 1.00 83.31 86 ALA A O 1
ATOM 677 N N . ALA A 1 87 ? 8.260 11.272 8.243 1.00 83.94 87 ALA A N 1
ATOM 678 C CA . ALA A 1 87 ? 7.877 12.610 7.805 1.00 83.94 87 ALA A CA 1
ATOM 679 C C . ALA A 1 87 ? 6.448 12.631 7.241 1.00 83.94 87 ALA A C 1
ATOM 681 O O . ALA A 1 87 ? 5.654 13.482 7.647 1.00 83.94 87 ALA A O 1
ATOM 682 N N . LEU A 1 88 ? 6.103 11.669 6.375 1.00 84.25 88 LEU A N 1
ATOM 683 C CA . LEU A 1 88 ? 4.768 11.555 5.776 1.00 84.25 88 LEU A CA 1
ATOM 684 C C . LEU A 1 88 ? 3.662 11.321 6.824 1.00 84.25 88 LEU A C 1
ATOM 686 O O . LEU A 1 88 ? 2.575 11.877 6.715 1.00 84.25 88 LEU A O 1
ATOM 690 N N . LEU A 1 89 ? 3.950 10.542 7.867 1.00 86.50 89 LEU A N 1
ATOM 691 C CA . LEU A 1 89 ? 3.041 10.246 8.980 1.00 86.50 89 LEU A CA 1
ATOM 692 C C . LEU A 1 89 ? 3.215 11.199 10.171 1.00 86.50 89 LEU A C 1
ATOM 694 O O . LEU A 1 89 ? 2.679 10.946 11.253 1.00 86.50 89 LEU A O 1
ATOM 698 N N . SER A 1 90 ? 3.979 12.282 10.013 1.00 88.81 90 SER A N 1
ATOM 699 C CA . SER A 1 90 ? 4.203 13.224 11.107 1.00 88.81 90 SER A CA 1
ATOM 700 C C . SER A 1 90 ? 2.897 13.931 11.499 1.00 88.81 90 SER A C 1
ATOM 702 O O . SER A 1 90 ? 2.075 14.235 10.629 1.00 88.81 90 SER A O 1
ATOM 704 N N . PRO A 1 91 ? 2.702 14.279 12.787 1.00 87.00 91 PRO A N 1
ATOM 705 C CA . PRO A 1 91 ? 1.510 15.005 13.225 1.00 87.00 91 PRO A CA 1
ATOM 706 C C . PRO A 1 91 ? 1.259 16.299 12.442 1.00 87.00 91 PRO A C 1
ATOM 708 O O . PRO A 1 91 ? 0.111 16.647 12.202 1.00 87.00 91 PRO A O 1
ATOM 711 N N . ALA A 1 92 ? 2.322 16.984 12.009 1.00 85.06 92 ALA A N 1
ATOM 712 C CA . ALA A 1 92 ? 2.216 18.205 11.217 1.00 85.06 92 ALA A CA 1
ATOM 713 C C . ALA A 1 92 ? 1.599 17.949 9.831 1.00 85.06 92 ALA A C 1
ATOM 715 O O . ALA A 1 92 ? 0.701 18.680 9.422 1.00 85.06 92 ALA A O 1
ATOM 716 N N . VAL A 1 93 ? 2.040 16.898 9.130 1.00 82.44 93 VAL A N 1
ATOM 717 C CA . VAL A 1 93 ? 1.479 16.519 7.821 1.00 82.44 93 VAL A CA 1
ATOM 718 C C . VAL A 1 93 ? 0.034 16.045 7.967 1.00 82.44 93 VAL A C 1
ATOM 720 O O . VAL A 1 93 ? -0.844 16.479 7.220 1.00 82.44 93 VAL A O 1
ATOM 723 N N . LEU A 1 94 ? -0.237 15.207 8.970 1.00 86.50 94 LEU A N 1
ATOM 724 C CA . LEU A 1 94 ? -1.581 14.686 9.217 1.00 86.50 94 LEU A CA 1
ATOM 725 C C . LEU A 1 94 ? -2.577 15.788 9.616 1.00 86.50 94 LEU A C 1
ATOM 727 O O . LEU A 1 94 ? -3.732 15.728 9.199 1.00 86.50 94 LEU A O 1
ATOM 731 N N . ASP A 1 95 ? -2.147 16.809 10.365 1.00 84.19 95 ASP A N 1
ATOM 732 C CA . ASP A 1 95 ? -2.987 17.961 10.722 1.00 84.19 95 ASP A CA 1
ATOM 733 C C . ASP A 1 95 ? -3.351 18.808 9.492 1.00 84.19 95 ASP A C 1
ATOM 735 O O . ASP A 1 95 ? -4.510 19.190 9.327 1.00 84.19 95 ASP A O 1
ATOM 739 N N . VAL A 1 96 ? -2.404 19.036 8.573 1.00 82.56 96 VAL A N 1
ATOM 740 C CA . VAL A 1 96 ? -2.686 19.718 7.295 1.00 82.56 96 VAL A CA 1
ATOM 741 C C . VAL A 1 96 ? -3.726 18.940 6.486 1.00 82.56 96 VAL A C 1
ATOM 743 O O . VAL A 1 96 ? -4.745 19.515 6.094 1.00 82.56 96 VAL A O 1
ATOM 746 N N . ARG A 1 97 ? -3.531 17.625 6.303 1.00 81.62 97 ARG A N 1
ATOM 747 C CA . ARG A 1 97 ? -4.492 16.772 5.581 1.00 81.62 97 ARG A CA 1
ATOM 748 C C . ARG A 1 97 ? -5.869 16.757 6.249 1.00 81.62 97 ARG A C 1
ATOM 750 O O . ARG A 1 97 ? -6.885 16.822 5.560 1.00 81.62 97 ARG A O 1
ATOM 757 N N . ALA A 1 98 ? -5.925 16.721 7.581 1.00 82.50 98 ALA A N 1
ATOM 758 C CA . ALA A 1 98 ? -7.182 16.774 8.324 1.00 82.50 98 ALA A CA 1
ATOM 759 C C . ALA A 1 98 ? -7.928 18.103 8.115 1.00 82.50 98 ALA A C 1
ATOM 761 O O . ALA A 1 98 ? -9.148 18.102 7.950 1.00 82.50 98 ALA A O 1
ATOM 762 N N . ARG A 1 99 ? -7.216 19.237 8.068 1.00 79.94 99 ARG A N 1
ATOM 763 C CA . ARG A 1 99 ? -7.823 20.549 7.787 1.00 79.94 99 ARG A CA 1
ATOM 764 C C . ARG A 1 99 ? -8.347 20.652 6.357 1.00 79.94 99 ARG A C 1
ATOM 766 O O . ARG A 1 99 ? -9.471 21.115 6.186 1.00 79.94 99 ARG A O 1
ATOM 773 N N . GLN A 1 100 ? -7.584 20.188 5.363 1.00 76.06 100 GLN A N 1
ATOM 774 C CA . GLN A 1 100 ? -8.029 20.139 3.959 1.00 76.06 100 GLN A CA 1
ATOM 775 C C . GLN A 1 100 ? -9.309 19.304 3.807 1.00 76.06 100 GLN A C 1
ATOM 777 O O . GLN A 1 100 ? -10.236 19.692 3.104 1.00 76.06 100 GLN A O 1
ATOM 782 N N . LEU A 1 101 ? -9.396 18.193 4.541 1.00 73.31 101 LEU A N 1
ATOM 783 C CA . LEU A 1 101 ? -10.561 17.312 4.564 1.00 73.31 101 LEU A CA 1
ATOM 784 C C . LEU A 1 101 ? -11.809 17.946 5.205 1.00 73.31 101 LEU A C 1
ATOM 786 O O . LEU A 1 101 ? -12.923 17.649 4.787 1.00 73.31 101 LEU A O 1
ATOM 790 N N . ILE A 1 102 ? -11.649 18.800 6.221 1.00 68.62 102 ILE A N 1
ATOM 791 C CA . ILE A 1 102 ? -12.774 19.471 6.900 1.00 68.62 102 ILE A CA 1
ATOM 792 C C . ILE A 1 102 ? -13.257 20.689 6.114 1.00 68.62 102 ILE A C 1
ATOM 794 O O . ILE A 1 102 ? -14.458 20.951 6.068 1.00 68.62 102 ILE A O 1
ATOM 798 N N . ALA A 1 103 ? -12.324 21.453 5.551 1.00 61.50 103 ALA A N 1
ATOM 799 C CA . ALA A 1 103 ? -12.628 22.697 4.863 1.00 61.50 103 ALA A CA 1
ATOM 800 C C . ALA A 1 103 ? -13.154 22.484 3.433 1.00 61.50 103 ALA A C 1
ATOM 802 O O . ALA A 1 103 ? -13.627 23.447 2.836 1.00 61.50 103 ALA A O 1
ATOM 803 N N . ASP A 1 104 ? -13.067 21.256 2.898 1.00 55.16 104 ASP A N 1
ATOM 804 C CA . ASP A 1 104 ? -13.313 20.926 1.481 1.00 55.16 104 ASP A CA 1
ATOM 805 C C . ASP A 1 104 ? -12.539 21.870 0.535 1.00 55.16 104 ASP A C 1
ATOM 807 O O . ASP A 1 104 ? -12.952 22.175 -0.582 1.00 55.16 104 ASP A O 1
ATOM 811 N N . THR A 1 105 ? -11.402 22.385 1.020 1.00 48.47 105 THR A N 1
ATOM 812 C CA . THR A 1 105 ? -10.516 23.283 0.288 1.00 48.47 105 THR A CA 1
ATOM 813 C C . THR A 1 105 ? -9.223 22.538 -0.033 1.00 48.47 105 THR A C 1
ATOM 815 O O . THR A 1 105 ? -8.491 22.143 0.880 1.00 48.47 105 THR A O 1
ATOM 818 N N . PRO A 1 106 ? -8.896 22.349 -1.323 1.00 50.81 106 PRO A N 1
ATOM 819 C CA . PRO A 1 106 ? -7.701 21.608 -1.715 1.00 50.81 106 PRO A CA 1
ATOM 820 C C . PRO A 1 106 ? -6.392 22.314 -1.321 1.00 50.81 106 PRO A C 1
ATOM 822 O O . PRO A 1 106 ? -5.350 21.667 -1.277 1.00 50.81 106 PRO A O 1
ATOM 825 N N . ASP A 1 107 ? -6.422 23.608 -0.979 1.00 49.34 107 ASP A N 1
ATOM 826 C CA . ASP A 1 107 ? -5.215 24.441 -0.931 1.00 49.34 107 ASP A CA 1
ATOM 827 C C . ASP A 1 107 ? -5.069 25.265 0.363 1.00 49.34 107 ASP A C 1
ATOM 829 O O . ASP A 1 107 ? -5.134 26.494 0.384 1.00 49.34 107 ASP A O 1
ATOM 833 N N . LEU A 1 108 ? -4.868 24.572 1.486 1.00 45.22 108 LEU A N 1
ATOM 834 C CA . LEU A 1 108 ? -4.369 25.176 2.723 1.00 45.22 108 LEU A CA 1
ATOM 835 C C . LEU A 1 108 ? -2.891 24.803 2.875 1.00 45.22 108 LEU A C 1
ATOM 837 O O . LEU A 1 108 ? -2.567 23.858 3.589 1.00 45.22 108 LEU A O 1
ATOM 841 N N . ASN A 1 109 ? -1.992 25.521 2.199 1.00 45.56 109 ASN A N 1
ATOM 842 C CA . ASN A 1 109 ? -0.553 25.233 2.213 1.00 45.56 109 ASN A CA 1
ATOM 843 C C . ASN A 1 109 ? 0.248 26.253 3.059 1.00 45.56 109 ASN A C 1
ATOM 845 O O . ASN A 1 109 ? 0.788 27.216 2.518 1.00 45.56 109 ASN A O 1
ATOM 849 N N . PRO A 1 110 ? 0.373 26.077 4.392 1.00 40.91 110 PRO A N 1
ATOM 850 C CA . PRO A 1 110 ? 1.328 26.835 5.204 1.00 40.91 110 PRO A CA 1
ATOM 851 C C . PRO A 1 110 ? 2.685 26.119 5.389 1.00 40.91 110 PRO A C 1
ATOM 853 O O . PRO A 1 110 ? 3.527 26.604 6.142 1.00 40.91 110 PRO A O 1
ATOM 856 N N . THR A 1 111 ? 2.916 24.963 4.753 1.00 44.44 111 THR A N 1
ATOM 857 C CA . THR A 1 111 ? 4.117 24.118 4.937 1.00 44.44 111 THR A CA 1
ATOM 858 C C . THR A 1 111 ? 4.951 23.997 3.654 1.00 44.44 111 THR A C 1
ATOM 860 O O . THR A 1 111 ? 4.382 24.046 2.570 1.00 44.44 111 THR A O 1
ATOM 863 N N . PRO A 1 112 ? 6.280 23.765 3.726 1.00 42.03 112 PRO A N 1
ATOM 864 C CA . PRO A 1 112 ? 7.157 23.673 2.546 1.00 42.03 112 PRO A CA 1
ATOM 865 C C . PRO A 1 112 ? 6.989 22.383 1.717 1.00 42.03 112 PRO A C 1
ATOM 867 O O . PRO A 1 112 ? 7.787 22.119 0.819 1.00 42.03 112 PRO A O 1
ATOM 870 N N . VAL A 1 113 ? 5.987 21.557 2.025 1.00 44.84 113 VAL A N 1
ATOM 871 C CA . VAL A 1 113 ? 5.672 20.338 1.280 1.00 44.84 113 VAL A CA 1
ATOM 872 C C . VAL A 1 113 ? 4.574 20.657 0.269 1.00 44.84 113 VAL A C 1
ATOM 874 O O . VAL A 1 113 ? 3.450 20.961 0.655 1.00 44.84 113 VAL A O 1
ATOM 877 N N . VAL A 1 114 ? 4.898 20.591 -1.024 1.00 49.94 114 VAL A N 1
ATOM 878 C CA . VAL A 1 114 ? 3.903 20.708 -2.098 1.00 49.94 114 VAL A CA 1
ATOM 879 C C . VAL A 1 114 ? 3.165 19.379 -2.193 1.00 49.94 114 VAL A C 1
ATOM 881 O O . VAL A 1 114 ? 3.729 18.367 -2.608 1.00 49.94 114 VAL A O 1
ATOM 884 N N . PHE A 1 115 ? 1.907 19.390 -1.778 1.00 50.22 115 PHE A N 1
ATOM 885 C CA . PHE A 1 115 ? 1.008 18.254 -1.881 1.00 50.22 115 PHE A CA 1
ATOM 886 C C . PHE A 1 115 ? 0.181 18.336 -3.167 1.00 50.22 115 PHE A C 1
ATOM 888 O O . PHE A 1 115 ? -0.320 19.417 -3.483 1.00 50.22 115 PHE A O 1
ATOM 895 N N . PRO A 1 116 ? -0.035 17.222 -3.890 1.00 56.19 116 PRO A N 1
ATOM 896 C CA . PRO A 1 116 ? -1.033 17.206 -4.946 1.00 56.19 116 PRO A CA 1
ATOM 897 C C . PRO A 1 116 ? -2.433 17.434 -4.340 1.00 56.19 116 PRO A C 1
ATOM 899 O O . PRO A 1 116 ? -2.689 16.990 -3.210 1.00 56.19 116 PRO A O 1
ATOM 902 N N . PRO A 1 117 ? -3.348 18.093 -5.076 1.00 52.31 117 PRO A N 1
ATOM 903 C CA . PRO A 1 117 ? -4.698 18.421 -4.604 1.00 52.31 117 PRO A CA 1
ATOM 904 C C . PRO A 1 117 ? -5.585 17.189 -4.336 1.00 52.31 117 PRO A C 1
ATOM 906 O O . PRO A 1 117 ? -6.632 17.318 -3.710 1.00 52.31 117 PRO A O 1
ATOM 909 N N . GLY A 1 118 ? -5.164 15.997 -4.769 1.00 56.66 118 GLY A N 1
ATOM 910 C CA . GLY A 1 118 ? -5.838 14.708 -4.596 1.00 56.66 118 GLY A CA 1
ATOM 911 C C . GLY A 1 118 ? -5.461 13.762 -5.740 1.00 56.66 118 GLY A C 1
ATOM 912 O O . GLY A 1 118 ? -4.957 14.223 -6.762 1.00 56.66 118 GLY A O 1
ATOM 913 N N . GLY A 1 119 ? -5.644 12.452 -5.565 1.00 60.50 119 GLY A N 1
ATOM 914 C CA . GLY A 1 119 ? -5.327 11.452 -6.589 1.00 60.50 119 GLY A CA 1
ATOM 915 C C . GLY A 1 119 ? -6.256 10.240 -6.539 1.00 60.50 119 GLY A C 1
ATOM 916 O O . GLY A 1 119 ? -6.984 10.041 -5.567 1.00 60.50 119 GLY A O 1
ATOM 917 N N . THR A 1 120 ? -6.229 9.434 -7.594 1.00 67.06 120 THR A N 1
ATOM 918 C CA . THR A 1 120 ? -6.962 8.166 -7.733 1.00 67.06 120 THR A CA 1
ATOM 919 C C . THR A 1 120 ? -5.981 6.999 -7.895 1.00 67.06 120 THR A C 1
ATOM 921 O O . THR A 1 120 ? -4.791 7.224 -8.153 1.00 67.06 120 THR A O 1
ATOM 924 N N . PRO A 1 121 ? -6.425 5.740 -7.732 1.00 69.25 121 PRO A N 1
ATOM 925 C CA . PRO A 1 121 ? -5.658 4.580 -8.174 1.00 69.25 121 PRO A CA 1
ATOM 926 C C . PRO A 1 121 ? -5.169 4.727 -9.614 1.00 69.25 121 PRO A C 1
ATOM 928 O O . PRO A 1 121 ? -5.907 5.184 -10.478 1.00 69.25 121 PRO A O 1
ATOM 931 N N . ARG A 1 122 ? -3.946 4.273 -9.904 1.00 70.81 122 ARG A N 1
ATOM 932 C CA . ARG A 1 122 ? -3.443 4.267 -11.290 1.00 70.81 122 ARG A CA 1
ATOM 933 C C . ARG A 1 122 ? -4.069 3.169 -12.146 1.00 70.81 122 ARG A C 1
ATOM 935 O O . ARG A 1 122 ? -4.220 3.345 -13.347 1.00 70.81 122 ARG A O 1
ATOM 942 N N . PHE A 1 123 ? -4.414 2.039 -11.534 1.00 67.81 123 PHE A N 1
ATOM 943 C CA . PHE A 1 123 ? -4.968 0.877 -12.220 1.00 67.81 123 PHE A CA 1
ATOM 944 C C . PHE A 1 123 ? -6.063 0.238 -11.365 1.00 67.81 123 PHE A C 1
ATOM 946 O O . PHE A 1 123 ? -5.947 0.219 -10.141 1.00 67.81 123 PHE A O 1
ATOM 953 N N . SER A 1 124 ?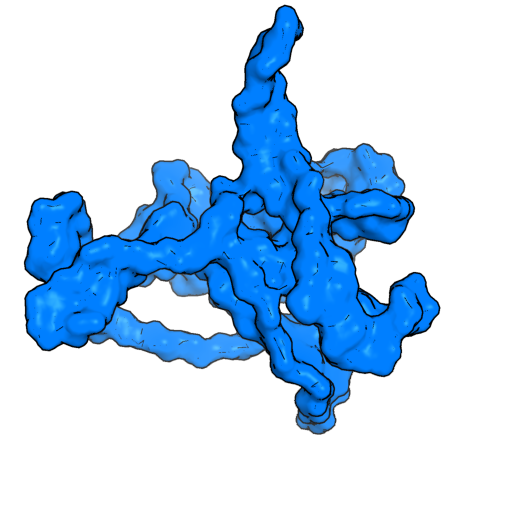 -7.079 -0.329 -12.014 1.00 59.62 124 SER A N 1
ATOM 954 C CA . SER A 1 124 ? -8.137 -1.131 -11.382 1.00 59.62 124 SER A CA 1
ATOM 955 C C . SER A 1 124 ? -7.774 -2.619 -11.275 1.00 59.62 124 SER A C 1
ATOM 957 O O . SER A 1 124 ? -8.455 -3.383 -10.600 1.00 59.62 124 SER A O 1
ATOM 959 N N . SER A 1 125 ? -6.700 -3.058 -11.946 1.00 51.00 125 SER A N 1
ATOM 960 C CA . SER A 1 125 ? -6.363 -4.481 -12.048 1.00 51.00 125 SER A CA 1
ATOM 961 C C . SER A 1 125 ? -5.640 -5.020 -10.817 1.00 51.00 125 SER A C 1
ATOM 963 O O . SER A 1 125 ? -4.671 -4.445 -10.312 1.00 51.00 125 SER A O 1
ATOM 965 N N . ASP A 1 126 ? -6.057 -6.223 -10.434 1.00 56.22 126 ASP A N 1
ATOM 966 C CA . ASP A 1 126 ? -5.391 -7.069 -9.458 1.00 56.22 126 ASP A CA 1
ATOM 967 C C . ASP A 1 126 ? -4.161 -7.779 -10.064 1.00 56.22 126 ASP A C 1
ATOM 969 O O . ASP A 1 126 ? -3.908 -7.676 -11.26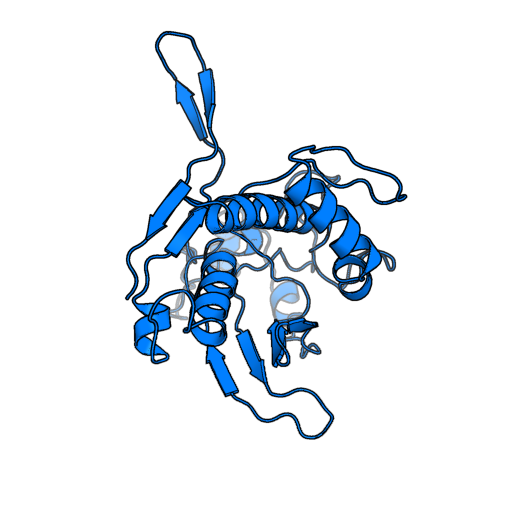4 1.00 56.22 126 ASP A O 1
ATOM 973 N N . THR A 1 127 ? -3.368 -8.464 -9.233 1.00 54.84 127 THR A N 1
ATOM 974 C CA . THR A 1 127 ? -2.083 -9.116 -9.583 1.00 54.84 127 THR A CA 1
ATOM 975 C C . THR A 1 127 ? -2.114 -9.858 -10.932 1.00 54.84 127 THR A C 1
ATOM 977 O O . THR A 1 127 ? -2.570 -10.996 -11.019 1.00 54.84 127 THR A O 1
ATOM 980 N N . VAL A 1 128 ? -1.574 -9.243 -11.989 1.00 53.97 128 VAL A N 1
ATOM 981 C CA . VAL A 1 128 ? -1.476 -9.873 -13.313 1.00 53.97 128 VAL A CA 1
ATOM 982 C C . VAL A 1 128 ? -0.158 -10.641 -13.400 1.00 53.97 128 VAL A C 1
ATOM 984 O O . VAL A 1 128 ? 0.927 -10.076 -13.310 1.00 53.97 128 VAL A O 1
ATOM 987 N N . TYR A 1 129 ? -0.212 -11.954 -13.579 1.00 65.44 129 TYR A N 1
ATOM 988 C CA . TYR A 1 129 ? 0.987 -12.727 -13.899 1.00 65.44 129 TYR A CA 1
ATOM 989 C C . TYR A 1 129 ? 1.331 -12.5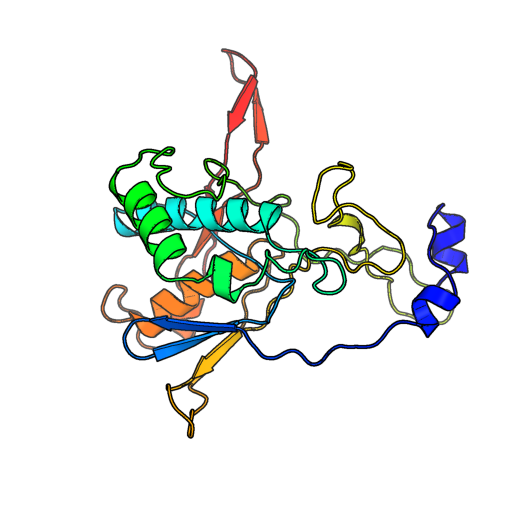14 -15.372 1.00 65.44 129 TYR A C 1
ATOM 991 O O . TYR A 1 129 ? 0.450 -12.505 -16.231 1.00 65.44 129 TYR A O 1
ATOM 999 N N . SER A 1 130 ? 2.614 -12.338 -15.686 1.00 75.75 130 SER A N 1
ATOM 1000 C CA . SER A 1 130 ? 3.034 -12.325 -17.083 1.00 75.75 130 SER A CA 1
ATOM 1001 C C . SER A 1 130 ? 2.711 -13.696 -17.695 1.00 75.75 130 SER A C 1
ATOM 1003 O O . SER A 1 130 ? 2.986 -14.709 -17.050 1.00 75.75 130 SER A O 1
ATOM 1005 N N . PRO A 1 131 ? 2.203 -13.792 -18.937 1.00 78.88 131 PRO A N 1
ATOM 1006 C CA . PRO A 1 131 ? 1.981 -15.088 -19.593 1.00 78.88 131 PRO A CA 1
ATOM 1007 C C . PRO A 1 131 ? 3.295 -15.826 -19.929 1.00 78.88 131 PRO A C 1
ATOM 1009 O O . PRO A 1 131 ? 3.296 -16.870 -20.577 1.00 78.88 131 PRO A O 1
ATOM 1012 N N . LEU A 1 132 ? 4.436 -15.283 -19.506 1.00 84.12 132 LEU A N 1
ATOM 1013 C CA . LEU A 1 132 ? 5.765 -15.800 -19.773 1.00 84.12 132 LEU A CA 1
ATOM 1014 C C . LEU A 1 132 ? 6.137 -16.899 -18.793 1.00 84.12 132 LEU A C 1
ATOM 1016 O O . LEU A 1 132 ? 6.614 -16.632 -17.691 1.00 84.12 132 LEU A O 1
ATOM 1020 N N . VAL A 1 133 ? 5.983 -18.142 -19.244 1.00 89.19 133 VAL A N 1
ATOM 1021 C CA . VAL A 1 133 ? 6.447 -19.333 -18.532 1.00 89.19 133 VAL A CA 1
ATOM 1022 C C . VAL A 1 133 ? 7.769 -19.805 -19.144 1.00 89.19 133 VAL A C 1
ATOM 1024 O O . VAL A 1 133 ? 7.809 -20.226 -20.302 1.00 89.19 133 VAL A O 1
ATOM 1027 N N . PRO A 1 134 ? 8.883 -19.756 -18.400 1.00 89.00 134 PRO A N 1
ATOM 1028 C CA . PRO A 1 134 ? 10.141 -20.331 -18.842 1.00 89.00 134 PRO A CA 1
ATOM 1029 C C . PRO A 1 134 ? 10.026 -21.834 -19.082 1.00 89.00 134 PRO A C 1
ATOM 1031 O O . PRO A 1 134 ? 9.476 -22.571 -18.258 1.00 89.00 134 PRO A O 1
ATOM 1034 N N . LYS A 1 135 ? 10.632 -22.301 -20.177 1.00 91.25 135 LYS A N 1
ATOM 1035 C CA . LYS A 1 135 ? 10.692 -23.726 -20.505 1.00 91.25 135 LYS A CA 1
ATOM 1036 C C . LYS A 1 135 ? 11.276 -24.526 -19.334 1.00 91.25 135 LYS A C 1
ATOM 1038 O O . LYS A 1 135 ? 12.349 -24.202 -18.836 1.00 91.25 135 LYS A O 1
ATOM 1043 N N . GLY A 1 136 ? 10.559 -25.570 -18.919 1.00 90.81 136 GLY A N 1
ATOM 1044 C CA . GLY A 1 136 ? 10.991 -26.503 -17.873 1.00 90.81 136 GLY A CA 1
ATOM 1045 C C . GLY A 1 136 ? 10.831 -26.017 -16.428 1.00 90.81 136 GLY A C 1
ATOM 1046 O O . GLY A 1 136 ? 11.189 -26.765 -15.528 1.00 90.81 136 GLY A O 1
ATOM 1047 N N . VAL A 1 137 ? 10.300 -24.808 -16.188 1.00 88.44 137 VAL A N 1
ATOM 1048 C CA . VAL A 1 137 ? 10.159 -24.247 -14.825 1.00 88.44 137 VAL A CA 1
ATOM 1049 C C . VAL A 1 137 ? 8.729 -24.373 -14.286 1.00 88.44 137 VAL A C 1
ATOM 1051 O O . VAL A 1 137 ? 8.542 -24.566 -13.091 1.00 88.44 137 VAL A O 1
ATOM 1054 N N . GLY A 1 138 ? 7.711 -24.295 -15.152 1.00 86.94 138 GLY A N 1
ATOM 1055 C CA . GLY A 1 138 ? 6.308 -24.496 -14.760 1.00 86.94 138 GLY A CA 1
ATOM 1056 C C . GLY A 1 138 ? 5.681 -23.356 -13.945 1.00 86.94 138 GLY A C 1
ATOM 1057 O O . GLY A 1 138 ? 4.560 -23.510 -13.471 1.00 86.94 138 GLY A O 1
ATOM 1058 N N . CYS A 1 139 ? 6.361 -22.214 -13.801 1.00 84.25 139 CYS A N 1
ATOM 1059 C CA . CYS A 1 139 ? 5.812 -21.010 -13.180 1.00 84.25 139 CYS A CA 1
ATOM 1060 C C . CYS A 1 139 ? 5.928 -19.791 -14.101 1.00 84.25 139 CYS A C 1
ATOM 1062 O O . CYS A 1 139 ? 6.889 -19.648 -14.861 1.00 84.25 139 CYS A O 1
ATOM 1064 N N . SER A 1 140 ? 4.936 -18.909 -14.032 1.00 87.50 140 SER A N 1
ATOM 1065 C CA . SER A 1 140 ? 4.922 -17.647 -14.768 1.00 87.50 140 SER A CA 1
ATOM 1066 C C . SER A 1 140 ? 5.852 -16.614 -14.141 1.00 87.50 140 SER A C 1
ATOM 1068 O O . SER A 1 140 ? 5.993 -16.536 -12.920 1.00 87.50 140 SER A O 1
ATOM 1070 N N . LEU A 1 141 ? 6.444 -15.765 -14.977 1.00 87.12 141 LEU A N 1
ATOM 1071 C CA . LEU A 1 141 ? 7.121 -14.555 -14.523 1.00 87.12 141 LEU A CA 1
ATOM 1072 C C . LEU A 1 141 ? 6.107 -13.522 -14.005 1.00 87.12 141 LEU A C 1
ATOM 1074 O O . LEU A 1 141 ? 4.977 -13.437 -14.481 1.00 87.12 141 LEU A O 1
ATOM 1078 N N . GLN A 1 142 ? 6.515 -12.690 -13.046 1.00 85.75 142 GLN A N 1
ATOM 1079 C CA . GLN A 1 142 ? 5.724 -11.521 -12.649 1.00 85.75 142 GLN A CA 1
ATOM 1080 C C . GLN A 1 142 ? 5.802 -10.410 -13.707 1.00 85.75 142 GLN A C 1
ATOM 1082 O O . GLN A 1 142 ? 6.801 -10.294 -14.415 1.00 85.7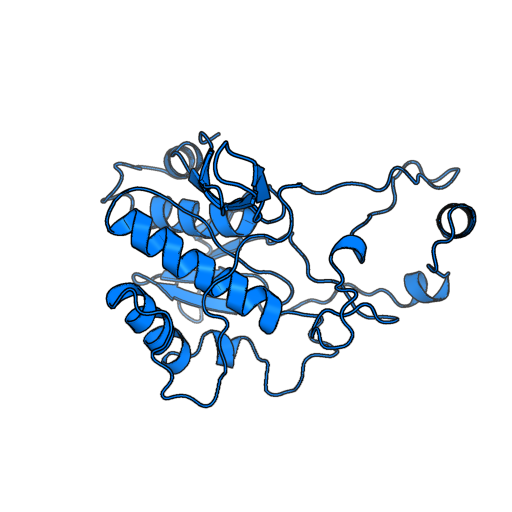5 142 GLN A O 1
ATOM 1087 N N . ASN A 1 143 ? 4.795 -9.538 -13.763 1.00 87.50 143 ASN A N 1
ATOM 1088 C CA . ASN A 1 143 ? 4.811 -8.330 -14.595 1.00 87.50 143 ASN A CA 1
ATOM 1089 C C . ASN A 1 143 ? 5.000 -7.030 -13.780 1.00 87.50 143 ASN A C 1
ATOM 1091 O O . ASN A 1 143 ? 4.741 -5.945 -14.291 1.00 87.50 143 ASN A O 1
ATOM 1095 N N . ARG A 1 144 ? 5.444 -7.126 -12.517 1.00 87.69 144 ARG A N 1
ATOM 1096 C CA . ARG A 1 144 ? 5.447 -6.027 -11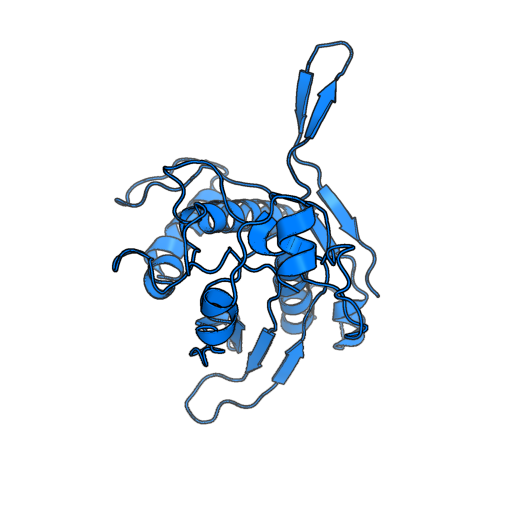.529 1.00 87.69 144 ARG A CA 1
ATOM 1097 C C . ARG A 1 144 ? 6.128 -4.736 -11.996 1.00 87.69 144 ARG A C 1
ATOM 1099 O O . ARG A 1 144 ? 5.785 -3.666 -11.506 1.00 87.69 144 ARG A O 1
ATOM 1106 N N . GLY A 1 145 ? 7.051 -4.825 -12.955 1.00 88.62 145 GLY A N 1
ATOM 1107 C CA . GLY A 1 145 ? 7.666 -3.662 -13.600 1.00 88.62 145 GLY A CA 1
ATOM 1108 C C . GLY A 1 145 ? 6.666 -2.692 -14.244 1.00 88.62 145 GLY A C 1
ATOM 1109 O O . GLY A 1 145 ? 7.009 -1.530 -14.416 1.00 88.62 145 GLY A O 1
ATOM 1110 N N . VAL A 1 146 ? 5.426 -3.118 -14.523 1.00 87.12 146 VAL A N 1
ATOM 1111 C CA . VAL A 1 146 ? 4.335 -2.240 -14.993 1.00 87.12 146 VAL A CA 1
ATOM 1112 C C . VAL A 1 146 ? 4.007 -1.106 -14.015 1.00 87.12 146 VAL A C 1
ATOM 1114 O O . VAL A 1 146 ? 3.466 -0.085 -14.417 1.00 87.12 146 VAL A O 1
ATOM 1117 N N . ASN A 1 147 ? 4.363 -1.258 -12.736 1.00 88.50 147 ASN A N 1
ATOM 1118 C CA . ASN A 1 147 ? 4.148 -0.229 -11.725 1.00 88.50 147 ASN A CA 1
ATOM 1119 C C . ASN A 1 147 ? 5.208 0.882 -11.740 1.00 88.50 147 ASN A C 1
ATOM 1121 O O . ASN A 1 147 ? 5.119 1.772 -10.899 1.00 88.50 147 ASN A O 1
ATOM 1125 N N . PHE A 1 148 ? 6.224 0.838 -12.605 1.00 91.31 148 PHE A N 1
ATOM 1126 C CA . PHE A 1 148 ? 7.126 1.976 -12.785 1.00 91.31 148 PHE A CA 1
ATOM 1127 C C . PHE A 1 148 ? 6.468 3.094 -13.587 1.00 91.31 148 PHE A C 1
ATOM 1129 O O . PHE A 1 148 ? 5.705 2.843 -14.516 1.00 91.31 148 PHE A O 1
ATOM 1136 N N . ASP A 1 149 ? 6.860 4.325 -13.281 1.00 88.88 149 ASP A N 1
ATOM 1137 C CA . ASP A 1 149 ? 6.540 5.473 -14.116 1.00 88.88 149 ASP A CA 1
ATOM 1138 C C . ASP A 1 149 ? 7.552 5.610 -15.263 1.00 88.88 149 ASP A C 1
ATOM 1140 O O . ASP A 1 149 ? 8.729 5.251 -15.141 1.00 88.88 149 ASP A O 1
ATOM 1144 N N . LEU A 1 150 ? 7.087 6.161 -16.384 1.00 89.62 150 LEU A N 1
ATOM 1145 C CA . LEU A 1 150 ? 7.937 6.535 -17.519 1.00 89.62 150 LEU A CA 1
ATOM 1146 C C . LEU A 1 150 ? 8.302 8.027 -17.514 1.00 89.62 150 LEU A C 1
ATOM 1148 O O . LEU A 1 150 ? 9.155 8.449 -18.291 1.00 89.62 150 LEU A O 1
ATOM 1152 N N . ASP A 1 151 ? 7.683 8.821 -16.636 1.00 89.88 151 ASP A N 1
ATOM 1153 C CA . ASP A 1 151 ? 8.075 10.210 -16.408 1.00 89.88 151 ASP A CA 1
ATOM 1154 C C . ASP A 1 151 ? 9.424 10.256 -15.686 1.00 89.88 151 ASP A C 1
ATOM 1156 O O . ASP A 1 151 ? 9.559 9.768 -14.562 1.00 89.88 151 ASP A O 1
ATOM 1160 N N . ALA A 1 152 ? 10.406 10.891 -16.325 1.00 89.75 152 ALA A N 1
ATOM 1161 C CA . ALA A 1 152 ? 11.747 11.086 -15.789 1.00 89.75 152 ALA A CA 1
ATOM 1162 C C . ALA A 1 152 ? 11.769 11.850 -14.453 1.00 89.75 152 ALA A C 1
ATOM 1164 O O . ALA A 1 152 ? 12.730 11.717 -13.695 1.00 89.75 152 ALA A O 1
ATOM 1165 N N . ASN A 1 153 ? 10.727 12.631 -14.154 1.00 88.44 153 ASN A N 1
ATOM 1166 C CA . ASN A 1 153 ? 10.610 13.387 -12.909 1.00 88.44 153 ASN A CA 1
ATOM 1167 C C . ASN A 1 153 ? 9.946 12.594 -11.775 1.00 88.44 153 ASN A C 1
ATOM 1169 O O . ASN A 1 153 ? 9.969 13.044 -10.627 1.00 88.44 153 ASN A O 1
ATOM 1173 N N . SER A 1 154 ? 9.364 11.423 -12.059 1.00 88.75 154 SER A N 1
ATOM 1174 C CA . SER A 1 154 ? 8.731 10.610 -11.024 1.00 88.75 154 SER A CA 1
ATOM 1175 C C . SER A 1 154 ? 9.772 10.005 -10.085 1.00 88.75 154 SER A C 1
ATOM 1177 O O . SER A 1 154 ? 10.752 9.384 -10.507 1.00 88.75 154 SER A O 1
ATOM 1179 N N . ILE A 1 155 ? 9.504 10.062 -8.778 1.00 88.19 155 ILE A N 1
ATOM 1180 C CA . ILE A 1 155 ? 10.297 9.328 -7.783 1.00 88.19 155 ILE A CA 1
ATOM 1181 C C . ILE A 1 155 ? 10.263 7.812 -8.017 1.00 88.19 155 ILE A C 1
ATOM 1183 O O . ILE A 1 155 ? 11.183 7.107 -7.609 1.00 88.19 155 ILE A O 1
ATOM 1187 N N . ASN A 1 156 ? 9.248 7.305 -8.721 1.00 91.62 156 ASN A N 1
ATOM 1188 C CA . ASN A 1 156 ? 9.044 5.909 -9.089 1.00 91.62 156 ASN A CA 1
ATOM 1189 C C . ASN A 1 156 ? 9.316 5.665 -10.591 1.00 91.62 156 ASN A C 1
ATOM 1191 O O . ASN A 1 156 ? 8.830 4.696 -11.165 1.00 91.62 156 ASN A O 1
ATOM 1195 N N . VAL A 1 157 ? 10.139 6.509 -11.229 1.00 94.06 157 VAL A N 1
ATOM 1196 C CA . VAL A 1 157 ? 10.634 6.270 -12.596 1.00 94.06 157 VAL A CA 1
ATOM 1197 C C . VAL A 1 157 ? 11.378 4.935 -12.701 1.00 94.06 157 VAL A C 1
ATOM 1199 O O . VAL A 1 157 ? 12.094 4.552 -11.766 1.00 94.06 157 VAL A O 1
ATOM 1202 N N . VAL A 1 158 ? 11.226 4.234 -13.827 1.00 94.44 158 VAL A N 1
ATOM 1203 C CA . VAL A 1 158 ? 11.984 3.011 -14.133 1.00 94.44 158 VAL A CA 1
ATOM 1204 C C . VAL A 1 158 ? 13.497 3.258 -14.082 1.00 94.44 158 VAL A C 1
ATOM 1206 O O . VAL A 1 158 ? 14.008 4.220 -14.651 1.00 94.44 158 VAL A O 1
ATOM 1209 N N . ALA A 1 159 ? 14.229 2.377 -13.398 1.00 91.81 159 ALA A N 1
ATOM 1210 C CA . ALA A 1 159 ? 15.689 2.415 -13.343 1.00 91.81 159 ALA A CA 1
ATOM 1211 C C . ALA A 1 159 ? 16.278 1.012 -13.090 1.00 91.81 159 ALA A C 1
ATOM 1213 O O . ALA A 1 159 ? 15.614 0.183 -12.459 1.00 91.81 159 ALA A O 1
ATOM 1214 N N . PRO A 1 160 ? 17.518 0.733 -13.539 1.00 92.00 160 PRO A N 1
ATOM 1215 C CA . PRO A 1 160 ? 18.213 -0.517 -13.232 1.00 92.00 160 PRO A CA 1
ATOM 1216 C C . PRO A 1 160 ? 18.324 -0.753 -11.723 1.00 92.00 160 PRO A C 1
ATOM 1218 O O . PRO A 1 160 ? 18.583 0.183 -10.968 1.00 92.00 160 PRO A O 1
ATOM 1221 N N . HIS A 1 161 ? 18.126 -2.002 -11.291 1.00 90.56 161 HIS A N 1
ATOM 1222 C CA . HIS A 1 161 ? 18.196 -2.446 -9.886 1.00 90.56 161 HIS A CA 1
ATOM 1223 C C . HIS A 1 161 ? 17.270 -1.721 -8.897 1.00 90.56 161 HIS A C 1
ATOM 1225 O O . HIS A 1 161 ? 17.348 -1.959 -7.693 1.00 90.56 161 HIS A O 1
ATOM 1231 N N . LYS A 1 162 ? 16.361 -0.879 -9.389 1.00 91.81 162 LYS A N 1
ATOM 1232 C CA . LYS A 1 162 ? 15.305 -0.266 -8.593 1.00 91.81 162 LYS A CA 1
ATOM 1233 C C . LYS A 1 162 ? 14.127 -1.227 -8.494 1.00 91.81 162 LYS A C 1
ATOM 1235 O O . LYS A 1 162 ? 13.833 -1.973 -9.428 1.00 91.81 162 LYS A O 1
ATOM 1240 N N . ARG A 1 163 ? 13.423 -1.199 -7.371 1.00 92.00 163 ARG A N 1
ATOM 1241 C CA . ARG A 1 163 ? 12.162 -1.911 -7.162 1.00 92.00 163 ARG A CA 1
ATOM 1242 C C . ARG A 1 163 ? 10.988 -0.993 -7.512 1.00 92.00 163 ARG A C 1
ATOM 1244 O O . ARG A 1 163 ? 10.958 0.150 -7.052 1.00 92.00 163 ARG A O 1
ATOM 1251 N N . PRO A 1 164 ? 10.008 -1.467 -8.294 1.00 90.38 164 PRO A N 1
ATOM 1252 C CA . PRO A 1 164 ? 8.804 -0.691 -8.562 1.00 90.38 164 PRO A CA 1
ATOM 1253 C C . PRO A 1 164 ? 7.967 -0.522 -7.291 1.00 90.38 164 PRO A C 1
ATOM 1255 O O . PRO A 1 164 ? 8.067 -1.316 -6.348 1.00 90.38 164 PRO A O 1
ATOM 1258 N N . TYR A 1 165 ? 7.100 0.489 -7.290 1.00 88.88 165 TYR A N 1
ATOM 1259 C CA . TYR A 1 165 ? 5.997 0.599 -6.337 1.00 88.88 165 TYR A CA 1
ATOM 1260 C C . TYR A 1 165 ? 5.224 -0.728 -6.231 1.00 88.88 165 TYR A C 1
ATOM 1262 O O . TYR A 1 165 ? 4.907 -1.363 -7.247 1.00 88.88 165 TYR A O 1
ATOM 1270 N N . HIS A 1 166 ? 4.903 -1.161 -5.009 1.00 87.38 166 HIS A N 1
ATOM 1271 C CA . HIS A 1 166 ? 4.337 -2.485 -4.775 1.00 87.38 166 HIS A CA 1
ATOM 1272 C C . HIS A 1 166 ? 2.932 -2.399 -4.181 1.00 87.38 166 HIS A C 1
ATOM 1274 O O . HIS A 1 166 ? 2.707 -1.728 -3.186 1.00 87.38 166 HIS A O 1
ATOM 1280 N N . THR A 1 167 ? 1.982 -3.112 -4.786 1.00 85.00 167 THR A N 1
ATOM 1281 C CA . THR A 1 167 ? 0.584 -3.098 -4.331 1.00 85.00 167 THR A CA 1
ATOM 1282 C C . THR A 1 167 ? 0.276 -4.144 -3.265 1.00 85.00 167 THR A C 1
ATOM 1284 O O . THR A 1 167 ? -0.708 -3.997 -2.559 1.00 85.00 167 THR A O 1
ATOM 1287 N N . ILE A 1 168 ? 1.097 -5.196 -3.135 1.00 87.06 168 ILE A N 1
ATOM 1288 C CA . ILE A 1 168 ? 0.893 -6.222 -2.100 1.00 87.06 168 ILE A CA 1
ATOM 1289 C C . ILE A 1 168 ? 1.293 -5.663 -0.740 1.00 87.06 168 ILE A C 1
ATOM 1291 O O . ILE A 1 168 ? 2.476 -5.377 -0.541 1.00 87.06 168 ILE A O 1
ATOM 1295 N N . ILE A 1 169 ? 0.323 -5.581 0.171 1.00 87.50 169 ILE A N 1
ATOM 1296 C CA . ILE A 1 169 ? 0.494 -5.069 1.529 1.00 87.50 169 ILE A CA 1
ATOM 1297 C C . ILE A 1 169 ? -0.149 -6.029 2.548 1.00 87.50 169 ILE A C 1
ATOM 1299 O O . ILE A 1 169 ? -1.362 -6.160 2.602 1.00 87.50 169 ILE A O 1
ATOM 1303 N N . PRO A 1 170 ? 0.628 -6.779 3.346 1.00 89.62 170 PRO A N 1
ATOM 1304 C CA . PRO A 1 170 ? 0.087 -7.528 4.479 1.00 89.62 170 PRO A CA 1
ATOM 1305 C C . PRO A 1 170 ? 0.029 -6.644 5.735 1.00 89.62 170 PRO A C 1
ATOM 1307 O O . PRO A 1 170 ? 0.989 -5.926 6.019 1.00 89.62 170 PRO A O 1
ATOM 1310 N N . ALA A 1 171 ? -1.042 -6.753 6.529 1.00 89.62 171 ALA A N 1
ATOM 1311 C CA . ALA A 1 171 ? -1.244 -5.914 7.711 1.00 89.62 171 ALA A CA 1
ATOM 1312 C C . ALA A 1 171 ? -1.462 -6.707 9.007 1.00 89.62 171 ALA A C 1
ATOM 1314 O O . ALA A 1 171 ? -1.945 -7.845 9.029 1.00 89.62 171 ALA A O 1
ATOM 1315 N N . MET A 1 172 ? -1.108 -6.078 10.131 1.00 90.81 172 MET A N 1
ATOM 1316 C CA . MET A 1 172 ? -1.327 -6.622 11.472 1.00 90.81 172 MET A CA 1
ATOM 1317 C C . MET A 1 172 ? -1.791 -5.543 12.452 1.00 90.81 172 MET A C 1
ATOM 1319 O O . MET A 1 172 ? -1.415 -4.375 12.377 1.00 90.81 172 MET A O 1
ATOM 1323 N N . ILE A 1 173 ? -2.575 -5.964 13.441 1.00 87.06 173 ILE A N 1
ATOM 1324 C CA . ILE A 1 173 ? -3.066 -5.117 14.530 1.00 87.06 173 ILE A CA 1
ATOM 1325 C C . ILE A 1 173 ? -2.447 -5.613 15.834 1.00 87.06 173 ILE A C 1
ATOM 1327 O O . ILE A 1 173 ? -2.546 -6.803 16.144 1.00 87.06 173 ILE A O 1
ATOM 1331 N N . THR A 1 174 ? -1.863 -4.720 16.641 1.00 88.31 174 THR A N 1
ATOM 1332 C CA . THR A 1 174 ? -1.334 -5.084 17.968 1.00 88.31 174 THR A CA 1
ATOM 1333 C C . THR A 1 174 ? -1.792 -4.132 19.070 1.00 88.31 174 THR A C 1
ATOM 1335 O O . THR A 1 174 ? -2.263 -3.016 18.829 1.00 88.31 174 THR A O 1
ATOM 1338 N N . THR A 1 175 ? -1.617 -4.548 20.328 1.00 85.25 175 THR A N 1
ATOM 1339 C CA . THR A 1 175 ? -1.628 -3.595 21.448 1.00 85.25 175 THR A CA 1
ATOM 1340 C C . THR A 1 175 ? -0.369 -2.712 21.410 1.00 85.25 175 THR A C 1
ATOM 1342 O O . THR A 1 175 ? 0.677 -3.182 20.951 1.00 85.25 175 THR A O 1
ATOM 1345 N N . PRO A 1 176 ? -0.417 -1.462 21.905 1.00 83.94 176 PRO A N 1
ATOM 1346 C CA . PRO A 1 176 ? 0.775 -0.621 22.034 1.00 83.94 176 PRO A CA 1
ATOM 1347 C C . PRO A 1 176 ? 1.760 -1.125 23.108 1.00 83.94 176 PRO A C 1
ATOM 1349 O O . PRO A 1 176 ? 1.372 -1.836 24.038 1.00 83.94 176 PRO A O 1
ATOM 1352 N N . GLY A 1 177 ? 3.019 -0.681 23.025 1.00 84.69 177 GLY A N 1
ATOM 1353 C CA . GLY A 1 177 ? 4.053 -0.878 24.053 1.00 84.69 177 GLY A CA 1
ATOM 1354 C C . GLY A 1 177 ? 5.011 -2.052 23.810 1.00 84.69 177 GLY A C 1
ATOM 1355 O O . GLY A 1 177 ? 4.812 -2.871 22.921 1.00 84.69 177 GLY A O 1
ATOM 1356 N N . HIS A 1 178 ? 6.062 -2.149 24.633 1.00 81.19 178 HIS A N 1
ATOM 1357 C CA . HIS A 1 178 ? 7.145 -3.143 24.491 1.00 81.19 178 HIS A CA 1
ATOM 1358 C C . HIS A 1 178 ? 6.712 -4.610 24.655 1.00 81.19 178 HIS A C 1
ATOM 1360 O O . HIS A 1 178 ? 7.468 -5.516 24.323 1.00 81.19 178 HIS A O 1
ATOM 1366 N N . ARG A 1 179 ? 5.503 -4.856 25.170 1.00 86.50 179 ARG A N 1
ATOM 1367 C CA . ARG A 1 179 ? 4.873 -6.184 25.239 1.00 86.50 179 ARG A CA 1
ATOM 1368 C C . ARG A 1 179 ? 3.619 -6.217 24.364 1.00 86.50 179 ARG A C 1
ATOM 1370 O O . ARG A 1 179 ? 2.541 -6.576 24.831 1.00 86.50 179 ARG A O 1
ATOM 1377 N N . ALA A 1 180 ? 3.758 -5.759 23.122 1.00 87.25 180 ALA A N 1
ATOM 1378 C CA . ALA A 1 180 ? 2.684 -5.752 22.142 1.00 87.25 180 ALA A CA 1
ATOM 1379 C C . ALA A 1 180 ? 2.128 -7.171 21.940 1.00 87.25 180 ALA A C 1
ATOM 1381 O O . ALA A 1 180 ? 2.875 -8.111 21.670 1.00 87.25 180 ALA A O 1
ATOM 1382 N N . ARG A 1 181 ? 0.809 -7.330 22.069 1.00 89.19 181 ARG A N 1
ATOM 1383 C CA . ARG A 1 181 ? 0.099 -8.572 21.757 1.00 89.19 181 ARG A CA 1
ATOM 1384 C C . ARG A 1 181 ? -0.491 -8.468 20.358 1.00 89.19 181 ARG A C 1
ATOM 1386 O O . ARG A 1 181 ? -1.174 -7.482 20.076 1.00 89.19 181 ARG A O 1
ATOM 1393 N N . LEU A 1 182 ? -0.282 -9.488 19.526 1.00 88.56 182 LEU A N 1
ATOM 1394 C CA . LEU A 1 182 ? -0.982 -9.622 18.248 1.00 88.56 182 LEU A CA 1
ATOM 1395 C C . LEU A 1 182 ? -2.492 -9.736 18.505 1.00 88.56 182 LEU A C 1
ATOM 1397 O O . LEU A 1 182 ? -2.938 -10.544 19.322 1.00 88.56 182 LEU A O 1
ATOM 1401 N N . ILE A 1 183 ? -3.264 -8.876 17.847 1.00 84.81 183 ILE A N 1
ATOM 1402 C CA . ILE A 1 183 ? -4.728 -8.865 17.884 1.00 84.81 183 ILE A CA 1
ATOM 1403 C C . ILE A 1 183 ? -5.269 -9.569 16.641 1.00 84.81 183 ILE A C 1
ATOM 1405 O O . ILE A 1 183 ? -6.150 -10.411 16.773 1.00 84.81 183 ILE A O 1
ATOM 1409 N N . ALA A 1 184 ? -4.742 -9.231 15.462 1.00 85.50 184 ALA A N 1
ATOM 1410 C CA . ALA A 1 184 ? -5.134 -9.826 14.189 1.00 85.50 184 ALA A CA 1
ATOM 1411 C C . ALA A 1 184 ? -4.007 -9.692 13.155 1.00 85.50 184 ALA A C 1
ATOM 1413 O O . ALA A 1 184 ? -3.247 -8.723 13.195 1.00 85.50 184 ALA A O 1
ATOM 1414 N N . ALA A 1 185 ? -3.947 -10.639 12.223 1.00 89.81 185 ALA A N 1
ATOM 1415 C CA . ALA A 1 185 ? -3.255 -10.505 10.947 1.00 89.81 185 ALA A CA 1
ATOM 1416 C C . ALA A 1 185 ? -4.323 -10.544 9.852 1.00 89.81 185 ALA A C 1
ATOM 1418 O O . ALA A 1 185 ? -5.223 -11.382 9.916 1.00 89.81 185 ALA A O 1
ATOM 1419 N N . PHE A 1 186 ? -4.267 -9.613 8.906 1.00 87.81 186 PHE A N 1
ATOM 1420 C CA . PHE A 1 186 ? -5.297 -9.462 7.888 1.00 87.81 186 PHE A CA 1
ATOM 1421 C C . PHE A 1 186 ? -4.710 -8.910 6.590 1.00 87.81 186 PHE A C 1
ATOM 1423 O O . PHE A 1 186 ? -3.606 -8.364 6.556 1.00 87.81 186 PHE A O 1
ATOM 1430 N N . GLY A 1 187 ? -5.464 -9.082 5.515 1.00 87.25 187 GLY A N 1
ATOM 1431 C CA . GLY A 1 187 ? -5.156 -8.522 4.215 1.00 87.25 187 GLY A CA 1
ATOM 1432 C C . GLY A 1 187 ? -6.414 -8.500 3.366 1.00 87.25 187 GLY A C 1
ATOM 1433 O O . GLY A 1 187 ? -7.280 -9.363 3.516 1.00 87.25 187 GLY A O 1
ATOM 1434 N N . VAL A 1 188 ? -6.514 -7.514 2.486 1.00 86.56 188 VAL A N 1
ATOM 1435 C CA . VAL A 1 188 ? -7.544 -7.475 1.444 1.00 86.56 188 VAL A CA 1
ATOM 1436 C C . VAL A 1 188 ? -6.825 -7.557 0.109 1.00 86.56 188 VAL A C 1
ATOM 1438 O O . VAL A 1 188 ? -5.901 -6.790 -0.114 1.00 86.56 188 VAL A O 1
ATOM 1441 N N . GLN A 1 189 ? -7.195 -8.504 -0.755 1.00 84.50 189 GLN A N 1
ATOM 1442 C CA . GLN A 1 189 ? -6.638 -8.610 -2.109 1.00 84.50 189 GLN A CA 1
ATOM 1443 C C . GLN A 1 189 ? -7.280 -7.556 -3.034 1.00 84.50 189 GLN A C 1
ATOM 1445 O O . GLN A 1 189 ? -8.347 -7.046 -2.707 1.00 84.50 189 GLN A O 1
ATOM 1450 N N . GLY A 1 190 ? -6.649 -7.207 -4.164 1.00 85.00 190 GLY A N 1
ATOM 1451 C CA . GLY A 1 190 ? -7.239 -6.262 -5.121 1.00 85.00 190 GLY A CA 1
ATOM 1452 C C . GLY A 1 190 ? -6.294 -5.211 -5.709 1.00 85.00 190 GLY A C 1
ATOM 1453 O O . GLY A 1 190 ? -6.744 -4.137 -6.071 1.00 85.00 190 GLY A O 1
ATOM 1454 N N . GLY A 1 191 ? -4.980 -5.441 -5.783 1.00 85.56 191 GLY A N 1
ATOM 1455 C CA . GLY A 1 191 ? -4.048 -4.470 -6.377 1.00 85.56 191 GLY A CA 1
ATOM 1456 C C . GLY A 1 191 ? -4.081 -3.105 -5.676 1.00 85.56 191 GLY A C 1
ATOM 1457 O O . GLY A 1 191 ? -3.678 -2.992 -4.523 1.00 85.56 191 GLY A O 1
ATOM 1458 N N . PHE A 1 192 ? -4.552 -2.060 -6.355 1.00 85.50 192 PHE A N 1
ATOM 1459 C CA . PHE A 1 192 ? -4.747 -0.750 -5.721 1.00 85.50 192 PHE A CA 1
ATOM 1460 C C . PHE A 1 192 ? -5.984 -0.697 -4.807 1.00 85.50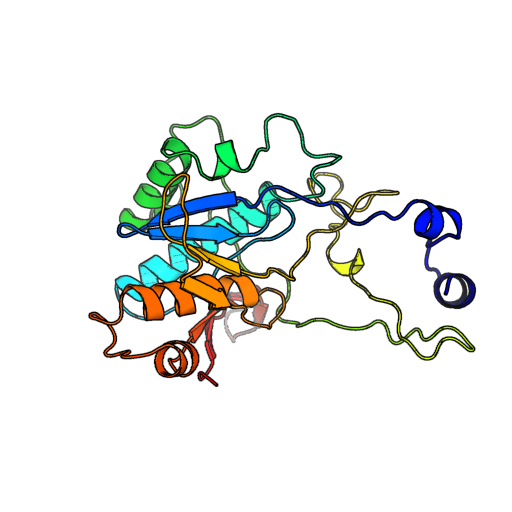 192 PHE A C 1
ATOM 1462 O O . PHE A 1 192 ? -6.224 0.337 -4.202 1.00 85.50 192 PHE A O 1
ATOM 1469 N N . ASN A 1 193 ? -6.741 -1.784 -4.642 1.00 85.12 193 ASN A N 1
ATOM 1470 C CA . ASN A 1 193 ? -7.857 -1.892 -3.693 1.00 85.12 193 ASN A CA 1
ATOM 1471 C C . ASN A 1 193 ? -7.425 -2.425 -2.326 1.00 85.12 193 ASN A C 1
ATOM 1473 O O . ASN A 1 193 ? -8.097 -2.152 -1.339 1.00 85.12 193 ASN A O 1
ATOM 1477 N N . GLN A 1 194 ? -6.296 -3.132 -2.218 1.00 89.75 194 GLN A N 1
ATOM 1478 C CA . GLN A 1 194 ? -5.786 -3.642 -0.929 1.00 89.75 194 GLN A CA 1
ATOM 1479 C C . GLN A 1 194 ? -5.759 -2.573 0.166 1.00 89.75 194 GLN A C 1
ATOM 1481 O O . GLN A 1 194 ? -6.436 -2.731 1.184 1.00 89.75 194 GLN A O 1
ATOM 1486 N N . PRO A 1 195 ? -5.097 -1.432 -0.069 1.00 89.00 195 PRO A N 1
ATOM 1487 C CA . PRO A 1 195 ? -5.157 -0.299 0.841 1.00 89.00 195 PRO A CA 1
ATOM 1488 C C . PRO A 1 195 ? -6.539 0.163 1.286 1.00 89.00 195 PRO A C 1
ATOM 1490 O O . PRO A 1 195 ? -6.802 0.639 2.395 1.00 89.00 195 PRO A O 1
ATOM 1493 N N . GLN A 1 196 ? -7.443 0.073 0.324 1.00 88.31 196 GLN A N 1
ATOM 1494 C CA . GLN A 1 196 ? -8.790 0.533 0.453 1.00 88.31 196 GLN A CA 1
ATOM 1495 C C . GLN A 1 196 ? -9.588 -0.369 1.365 1.00 88.31 196 GLN A C 1
ATOM 1497 O O . GLN A 1 196 ? -10.244 0.091 2.304 1.00 88.31 196 GLN A O 1
ATOM 1502 N N . GLY A 1 197 ? -9.447 -1.665 1.140 1.00 87.06 197 GLY A N 1
ATOM 1503 C CA . GLY A 1 197 ? -9.944 -2.685 2.029 1.00 87.06 197 GLY A CA 1
ATOM 1504 C C . GLY A 1 197 ? -9.317 -2.604 3.416 1.00 87.06 197 GLY A C 1
ATOM 1505 O O . GLY A 1 197 ? -10.045 -2.736 4.393 1.00 87.06 197 GLY A O 1
ATOM 1506 N N . HIS A 1 198 ? -8.014 -2.330 3.529 1.00 89.88 198 HIS A N 1
ATOM 1507 C CA . HIS A 1 198 ? -7.306 -2.315 4.812 1.00 89.88 198 HIS A CA 1
ATOM 1508 C C . HIS A 1 198 ? -7.903 -1.316 5.798 1.00 89.88 198 HIS A C 1
ATOM 1510 O O . HIS A 1 198 ? -8.309 -1.692 6.900 1.00 89.88 198 HIS A O 1
ATOM 1516 N N . VAL A 1 199 ? -8.019 -0.050 5.386 1.00 88.88 199 VAL A N 1
ATOM 1517 C CA . VAL A 1 199 ? -8.596 1.000 6.233 1.00 88.88 199 VAL A CA 1
ATOM 1518 C C . VAL A 1 199 ? -10.049 0.683 6.583 1.00 88.88 199 VAL A C 1
ATOM 1520 O O . VAL A 1 199 ? -10.458 0.888 7.724 1.00 88.88 199 VAL A O 1
ATOM 1523 N N . GLN A 1 200 ? -10.833 0.160 5.641 1.00 86.25 200 GLN A N 1
ATOM 1524 C CA . GLN A 1 200 ? -12.248 -0.132 5.874 1.00 86.25 200 GLN A CA 1
ATOM 1525 C C . GLN A 1 200 ? -12.447 -1.319 6.818 1.00 86.25 200 GLN A C 1
ATOM 1527 O O . GLN A 1 200 ? -13.135 -1.167 7.823 1.00 86.25 200 GLN A O 1
ATOM 1532 N N . VAL A 1 201 ? -11.776 -2.452 6.590 1.00 85.75 201 VAL A N 1
ATOM 1533 C CA . VAL A 1 201 ? -11.801 -3.619 7.492 1.00 85.75 201 VAL A CA 1
ATOM 1534 C C . VAL A 1 201 ? -11.319 -3.226 8.884 1.00 85.75 201 VAL A C 1
ATOM 1536 O O . VAL A 1 201 ? -11.955 -3.574 9.879 1.00 85.75 201 VAL A O 1
ATOM 1539 N N . LEU A 1 202 ? -10.254 -2.425 8.975 1.00 85.38 202 LEU A N 1
ATOM 1540 C CA . LEU A 1 202 ? -9.772 -1.913 10.250 1.00 85.38 202 LEU A CA 1
ATOM 1541 C C . LEU A 1 202 ? -10.827 -1.051 10.946 1.00 85.38 202 LEU A C 1
ATOM 1543 O O . LEU A 1 202 ? -11.117 -1.277 12.118 1.00 85.38 202 LEU A O 1
ATOM 1547 N N . LEU A 1 203 ? -11.406 -0.061 10.264 1.00 80.44 203 LEU A N 1
ATOM 1548 C CA . LEU A 1 203 ? -12.424 0.809 10.856 1.00 80.44 203 LEU A CA 1
ATOM 1549 C C . LEU A 1 203 ? -13.654 0.004 11.287 1.00 80.44 203 LEU A C 1
ATOM 1551 O O . LEU A 1 203 ? -14.158 0.232 12.382 1.00 80.44 203 LEU A O 1
ATOM 1555 N N . GLN A 1 204 ? -14.082 -0.976 10.496 1.00 78.69 204 GLN A N 1
ATOM 1556 C CA . GLN A 1 204 ? -15.206 -1.860 10.814 1.00 78.69 204 GLN A CA 1
ATOM 1557 C C . GLN A 1 204 ? -14.915 -2.715 12.053 1.00 78.69 204 GLN A C 1
ATOM 1559 O O . GLN A 1 204 ? -15.705 -2.723 12.998 1.00 78.69 204 GLN A O 1
ATOM 1564 N N . TYR A 1 205 ? -13.740 -3.345 12.108 1.00 78.38 205 TYR A N 1
ATOM 1565 C CA . TYR A 1 205 ? -13.310 -4.172 13.235 1.00 78.38 205 TYR A CA 1
ATOM 1566 C C . TYR A 1 205 ? -13.083 -3.351 14.516 1.00 78.38 205 TYR A C 1
ATOM 1568 O O . TYR A 1 205 ? -13.482 -3.739 15.616 1.00 78.38 205 TYR A O 1
ATOM 1576 N N . LEU A 1 206 ? -12.449 -2.179 14.404 1.00 74.00 206 LEU A N 1
ATOM 1577 C CA . LEU A 1 206 ? -12.126 -1.342 15.556 1.00 74.00 206 LEU A CA 1
ATOM 1578 C C . LEU A 1 206 ? -13.338 -0.575 16.084 1.00 74.00 206 LEU A C 1
ATOM 1580 O O . LEU A 1 206 ? -13.448 -0.380 17.301 1.00 74.00 206 LEU A O 1
ATOM 1584 N N . ALA A 1 207 ? -14.206 -0.117 15.187 1.00 64.88 207 ALA A N 1
ATOM 1585 C CA . ALA A 1 207 ? -15.316 0.765 15.489 1.00 64.88 207 ALA A CA 1
ATOM 1586 C C . ALA A 1 207 ? -16.667 0.048 15.490 1.00 64.88 207 ALA A C 1
ATOM 1588 O O . ALA A 1 207 ? -17.665 0.754 15.429 1.00 64.88 207 ALA A O 1
ATOM 1589 N N . GLY A 1 208 ? -16.726 -1.287 15.636 1.00 54.69 208 GLY A N 1
ATOM 1590 C CA . GLY A 1 208 ? -17.941 -2.131 15.572 1.00 54.69 208 GLY A CA 1
ATOM 1591 C C . GLY A 1 208 ? -19.177 -1.679 16.379 1.00 54.69 208 GLY A C 1
ATOM 1592 O O . GLY A 1 208 ? -20.271 -2.207 16.215 1.00 54.69 208 GLY A O 1
ATOM 1593 N N . LYS A 1 209 ? -19.058 -0.624 17.194 1.00 45.38 209 LYS A N 1
ATOM 1594 C CA . LYS A 1 209 ? -20.184 0.132 17.766 1.00 45.38 209 LYS A CA 1
ATOM 1595 C C . LYS A 1 209 ? -20.908 1.082 16.790 1.00 45.38 209 LYS A C 1
ATOM 1597 O O . LYS A 1 209 ? -22.037 1.451 17.087 1.00 45.38 209 LYS A O 1
ATOM 1602 N N . LEU A 1 210 ? -20.294 1.502 15.679 1.00 43.28 210 LEU A N 1
ATOM 1603 C CA . LEU A 1 210 ? -20.862 2.438 14.692 1.00 43.28 210 LEU A CA 1
ATOM 1604 C C . LEU A 1 210 ? -21.560 1.735 13.516 1.00 43.28 210 LEU A C 1
ATOM 1606 O O . LEU A 1 210 ? -22.413 2.347 12.884 1.00 43.28 210 LEU A O 1
ATOM 1610 N N . THR A 1 211 ? -21.225 0.471 13.237 1.00 50.38 211 THR A N 1
ATOM 1611 C CA . THR A 1 211 ? -21.702 -0.274 12.053 1.00 50.38 211 THR A CA 1
ATOM 1612 C C . THR A 1 211 ? -22.474 -1.554 12.390 1.00 50.38 211 THR A C 1
ATOM 1614 O O . THR A 1 211 ? -22.972 -2.217 11.490 1.00 50.38 211 THR A O 1
ATOM 1617 N N . GLY A 1 212 ? -22.591 -1.927 13.672 1.00 52.03 212 GLY A N 1
ATOM 1618 C CA . GLY A 1 212 ? -23.266 -3.166 14.088 1.00 52.03 212 GLY A CA 1
ATOM 1619 C C . GLY A 1 212 ? -22.447 -4.445 13.866 1.00 52.03 212 GLY A C 1
ATOM 1620 O O . GLY A 1 212 ? -22.957 -5.535 14.116 1.00 52.03 212 GLY A O 1
ATOM 1621 N N . VAL A 1 213 ? -21.187 -4.302 13.446 1.00 58.59 213 VAL A N 1
ATOM 1622 C CA . VAL A 1 213 ? -20.202 -5.373 13.244 1.00 58.59 213 VAL A CA 1
ATOM 1623 C C . VAL A 1 213 ? -19.777 -5.952 14.597 1.00 58.59 213 VAL A C 1
ATOM 1625 O O . VAL A 1 213 ? -19.292 -5.225 15.469 1.00 58.59 213 VAL A O 1
ATOM 1628 N N . LYS A 1 214 ? -19.984 -7.259 14.788 1.00 64.88 214 LYS A N 1
ATOM 1629 C CA . LYS A 1 214 ? -19.794 -7.943 16.084 1.00 64.88 214 LYS A CA 1
ATOM 1630 C C . LYS A 1 214 ? -18.499 -8.749 16.168 1.00 64.88 214 LYS A C 1
ATOM 1632 O O . LYS A 1 214 ? -18.007 -8.981 17.272 1.00 64.88 214 LYS A O 1
ATOM 1637 N N . ASP A 1 215 ? -17.954 -9.144 15.026 1.00 77.75 215 ASP A N 1
ATOM 1638 C CA . ASP A 1 215 ? -16.824 -10.060 14.890 1.00 77.75 215 ASP A CA 1
ATOM 1639 C C . ASP A 1 215 ? -16.018 -9.767 13.611 1.00 77.75 215 ASP A C 1
ATOM 1641 O O . ASP A 1 215 ? -16.286 -8.806 12.887 1.00 77.75 215 ASP A O 1
ATOM 1645 N N . ALA A 1 216 ? -14.954 -10.545 13.397 1.00 80.50 216 ALA A N 1
ATOM 1646 C CA . ALA A 1 216 ? -14.038 -10.368 12.275 1.00 80.50 216 ALA A CA 1
ATOM 1647 C C . ALA A 1 216 ? -14.670 -10.727 10.922 1.00 80.50 216 ALA A C 1
ATOM 1649 O O . ALA A 1 216 ? -14.352 -10.073 9.936 1.00 80.50 216 ALA A O 1
ATOM 1650 N N . GLU A 1 217 ? -15.561 -11.720 10.892 1.00 82.69 217 GLU A N 1
ATOM 1651 C CA . GLU A 1 217 ? -16.312 -12.129 9.698 1.00 82.69 217 GLU A CA 1
ATOM 1652 C C . GLU A 1 217 ? -17.230 -10.989 9.261 1.00 82.69 217 GLU A C 1
ATOM 1654 O O . GLU A 1 217 ? -17.014 -10.398 8.215 1.00 82.69 217 GLU A O 1
ATOM 1659 N N . SER A 1 218 ? -18.066 -10.481 10.169 1.00 77.81 218 SER A N 1
ATOM 1660 C CA . SER A 1 218 ? -18.918 -9.313 9.906 1.00 77.81 218 SER A CA 1
ATOM 1661 C C . SER A 1 218 ? -18.143 -8.068 9.434 1.00 77.81 218 SER A C 1
ATOM 1663 O O . SER A 1 218 ? -18.723 -7.176 8.820 1.00 77.81 218 SER A O 1
ATOM 1665 N N . ALA A 1 219 ? -16.853 -7.940 9.773 1.00 79.12 219 ALA A N 1
ATOM 1666 C CA . ALA A 1 219 ? -16.006 -6.834 9.319 1.00 79.12 219 ALA A CA 1
ATOM 1667 C C . ALA A 1 219 ? -15.476 -7.024 7.886 1.00 79.12 219 ALA A C 1
ATOM 1669 O O . ALA A 1 219 ? -15.104 -6.034 7.253 1.00 79.12 219 ALA A O 1
ATOM 1670 N N . LEU A 1 220 ? -15.406 -8.268 7.408 1.00 82.50 220 LEU A N 1
ATOM 1671 C CA . LEU A 1 220 ? -15.057 -8.646 6.038 1.00 82.50 220 LEU A CA 1
ATOM 1672 C C . LEU A 1 220 ? -16.295 -8.650 5.127 1.00 82.50 220 LEU A C 1
ATOM 1674 O O . LEU A 1 220 ? -16.196 -8.139 4.012 1.00 82.50 220 LEU A O 1
ATOM 1678 N N . ASP A 1 221 ? -17.439 -9.130 5.629 1.00 81.88 221 ASP A N 1
ATOM 1679 C CA . ASP A 1 221 ? -18.738 -9.182 4.935 1.00 81.88 221 ASP A CA 1
ATOM 1680 C C . ASP A 1 221 ? -19.330 -7.790 4.665 1.00 81.88 221 ASP A C 1
ATOM 1682 O O . ASP A 1 221 ? -20.192 -7.601 3.803 1.00 81.88 221 ASP A O 1
ATOM 1686 N N . ALA A 1 222 ? -18.911 -6.793 5.440 1.00 77.38 222 ALA A N 1
ATOM 1687 C CA . ALA A 1 222 ? -19.470 -5.461 5.329 1.00 77.38 222 ALA A CA 1
ATOM 1688 C C . ALA A 1 222 ? -19.076 -4.792 3.993 1.00 77.38 222 ALA A C 1
ATOM 1690 O O . ALA A 1 222 ? -17.935 -4.930 3.537 1.00 77.38 222 ALA A O 1
ATOM 1691 N N . PRO A 1 223 ? -20.011 -4.049 3.365 1.00 76.56 223 PRO A N 1
ATOM 1692 C CA . PRO A 1 223 ? -19.796 -3.454 2.054 1.00 76.56 223 PRO A CA 1
ATOM 1693 C C . PRO A 1 223 ? -18.643 -2.458 2.097 1.00 76.56 223 PRO A C 1
ATOM 1695 O O . PRO A 1 223 ? -18.520 -1.649 3.023 1.00 76.56 223 PRO A O 1
ATOM 1698 N N . ARG A 1 224 ? -17.806 -2.509 1.065 1.00 81.19 224 ARG A N 1
ATOM 1699 C CA . ARG A 1 224 ? -16.605 -1.691 0.949 1.00 81.19 224 ARG A CA 1
ATOM 1700 C C . ARG A 1 224 ? -16.669 -0.819 -0.274 1.00 81.19 224 ARG A C 1
ATOM 1702 O O . ARG A 1 224 ? -17.326 -1.083 -1.265 1.00 81.19 224 ARG A O 1
ATOM 1709 N N . LEU A 1 225 ? -15.932 0.252 -0.161 1.00 79.88 225 LEU A N 1
ATOM 1710 C CA . LEU A 1 225 ? -15.829 1.312 -1.123 1.00 79.88 225 LEU A CA 1
ATOM 1711 C C . LEU A 1 225 ? -14.556 1.140 -1.910 1.00 79.88 225 LEU A C 1
ATOM 1713 O O . LEU A 1 225 ? -13.520 0.822 -1.320 1.00 79.88 225 LEU A O 1
ATOM 1717 N N . CYS A 1 226 ? -14.624 1.429 -3.196 1.00 81.44 226 CYS A N 1
ATOM 1718 C CA . CYS A 1 226 ? -13.498 1.316 -4.095 1.00 81.44 226 CYS A CA 1
ATOM 1719 C C . CYS A 1 226 ? -13.425 2.560 -4.982 1.00 81.44 226 CYS A C 1
ATOM 1721 O O . CYS A 1 226 ? -14.291 2.797 -5.821 1.00 81.44 226 CYS A O 1
ATOM 1723 N N . LEU A 1 227 ? -12.395 3.381 -4.780 1.00 82.00 227 LEU A N 1
ATOM 1724 C CA . LEU A 1 227 ? -11.991 4.364 -5.777 1.00 82.00 227 LEU A CA 1
ATOM 1725 C C . LEU A 1 227 ? -11.535 3.623 -7.029 1.00 82.00 227 LEU A C 1
ATOM 1727 O O . LEU A 1 227 ? -10.746 2.686 -6.920 1.00 82.00 227 LEU A O 1
ATOM 1731 N N . GLN A 1 228 ? -11.966 4.097 -8.193 1.00 80.12 228 GLN A N 1
ATOM 1732 C CA . GLN A 1 228 ? -11.455 3.645 -9.482 1.00 80.12 228 GLN A CA 1
ATOM 1733 C C . GLN A 1 228 ? -10.458 4.653 -10.069 1.00 80.12 228 GLN A C 1
ATOM 1735 O O . GLN A 1 228 ? -10.435 5.819 -9.647 1.00 80.12 228 GLN A O 1
ATOM 1740 N N . PRO A 1 229 ? -9.617 4.225 -11.030 1.00 78.81 229 PRO A N 1
ATOM 1741 C CA . PRO A 1 229 ? -8.832 5.143 -11.843 1.00 78.81 229 PRO A CA 1
ATOM 1742 C C . PRO A 1 229 ? -9.698 6.201 -12.520 1.00 78.81 229 PRO A C 1
ATOM 1744 O O . PRO A 1 229 ? -10.892 6.007 -12.736 1.00 78.81 229 PRO A O 1
ATOM 1747 N N . GLU A 1 230 ? -9.086 7.333 -12.863 1.00 75.50 230 GLU A N 1
ATOM 1748 C CA . GLU A 1 230 ? -9.773 8.321 -13.690 1.00 75.50 230 GLU A CA 1
ATOM 1749 C C . GLU A 1 230 ? -10.031 7.761 -15.089 1.00 75.50 230 GLU A C 1
ATOM 1751 O O . GLU A 1 230 ? -9.148 7.170 -15.714 1.00 75.50 230 GLU A O 1
ATOM 1756 N N . GLU A 1 231 ? -11.244 7.979 -15.582 1.00 71.88 231 GLU A N 1
ATOM 1757 C CA . GLU A 1 231 ? -11.678 7.554 -16.906 1.00 71.88 231 GLU A CA 1
ATOM 1758 C C . GLU A 1 231 ? -12.217 8.755 -17.682 1.00 71.88 231 GLU A C 1
ATOM 1760 O O . GLU A 1 231 ? -12.835 9.666 -17.123 1.00 71.88 231 GLU A O 1
ATOM 1765 N N . VAL A 1 232 ? -11.972 8.767 -18.992 1.00 71.50 232 VAL A N 1
ATOM 1766 C CA . VAL A 1 232 ? -12.557 9.759 -19.897 1.00 71.50 232 VAL A CA 1
ATOM 1767 C C . VAL A 1 232 ? -13.879 9.202 -20.402 1.00 71.50 232 VAL A C 1
ATOM 1769 O O . VAL A 1 232 ? -13.902 8.180 -21.083 1.00 71.50 232 VAL A O 1
ATOM 1772 N N . VAL A 1 233 ? -14.973 9.886 -20.077 1.00 69.44 233 VAL A N 1
ATOM 1773 C CA . VAL A 1 233 ? -16.315 9.557 -20.561 1.00 69.44 233 VAL A CA 1
ATOM 1774 C C . VAL A 1 233 ? -16.734 10.608 -21.581 1.00 69.44 233 VAL A C 1
ATOM 1776 O O . VAL A 1 233 ? -16.573 11.808 -21.354 1.00 69.44 233 VAL A O 1
ATOM 1779 N N . GLU A 1 234 ? -17.256 10.151 -22.714 1.00 69.69 234 GLU A N 1
ATOM 1780 C CA . GLU A 1 234 ? -17.880 11.004 -23.725 1.00 69.69 234 GLU A CA 1
ATOM 1781 C C . GLU A 1 234 ? -19.385 11.102 -23.452 1.00 69.69 234 GLU A C 1
ATOM 1783 O O . GLU A 1 234 ? -20.063 10.077 -23.362 1.00 69.69 234 GLU A O 1
ATOM 1788 N N . ASP A 1 235 ? -19.905 12.326 -23.315 1.00 69.62 235 ASP A N 1
ATOM 1789 C CA . ASP A 1 235 ? -21.347 12.607 -23.335 1.00 69.62 235 ASP A CA 1
ATOM 1790 C C . ASP A 1 235 ? -21.707 13.626 -24.435 1.00 69.62 235 ASP A C 1
ATOM 1792 O O . ASP A 1 235 ? -20.829 14.154 -25.125 1.00 69.62 235 ASP A O 1
ATOM 1796 N N . ASP A 1 236 ? -23.005 13.897 -24.615 1.00 66.44 236 ASP A N 1
ATOM 1797 C CA . ASP A 1 236 ? -23.545 14.816 -25.635 1.00 66.44 236 ASP A CA 1
ATOM 1798 C C . ASP A 1 236 ? -22.968 16.258 -25.567 1.00 66.44 236 ASP A C 1
ATOM 1800 O O . ASP A 1 236 ? -23.133 17.045 -26.502 1.00 66.44 236 ASP A O 1
ATOM 1804 N N . GLY A 1 237 ? -22.287 16.620 -24.476 1.00 66.50 237 GLY A N 1
ATOM 1805 C CA . GLY A 1 237 ? -21.592 17.880 -24.211 1.00 66.50 237 GLY A CA 1
ATOM 1806 C C . GLY A 1 237 ? -20.056 17.817 -24.267 1.00 66.50 237 GLY A C 1
ATOM 1807 O O . GLY A 1 237 ? -19.416 18.847 -24.037 1.00 66.50 237 GLY A O 1
ATOM 1808 N N . GLY A 1 238 ? -19.451 16.668 -24.594 1.00 68.81 238 GLY A N 1
ATOM 1809 C CA . GLY A 1 238 ? -18.009 16.505 -24.830 1.00 68.81 238 GLY A CA 1
ATOM 1810 C C . GLY A 1 238 ? -17.313 15.474 -23.931 1.00 68.81 238 GLY A C 1
ATOM 1811 O O . GLY A 1 238 ? -17.944 14.691 -23.226 1.00 68.81 238 GLY A O 1
ATOM 1812 N N . GLN A 1 239 ? -15.975 15.461 -23.972 1.00 63.56 239 GLN A N 1
ATOM 1813 C CA . GLN A 1 239 ? -15.152 14.589 -23.127 1.00 63.56 239 GLN A CA 1
ATOM 1814 C C . GLN A 1 239 ? -15.042 15.152 -21.709 1.00 63.56 239 GLN A C 1
ATOM 1816 O O . GLN A 1 239 ? -14.606 16.290 -21.509 1.00 63.56 239 GLN A O 1
ATOM 1821 N N . LYS A 1 240 ? -15.379 14.332 -20.713 1.00 57.44 240 LYS A N 1
ATOM 1822 C CA . LYS A 1 240 ? -15.259 14.662 -19.295 1.00 57.44 240 LYS A CA 1
ATOM 1823 C C . LYS A 1 240 ? -14.446 13.597 -18.573 1.00 57.44 240 LYS A C 1
ATOM 1825 O O . LYS A 1 240 ? -14.719 12.407 -18.692 1.00 57.44 240 LYS A O 1
ATOM 1830 N N . MET A 1 241 ? -13.478 14.036 -17.774 1.00 60.97 241 MET A N 1
ATOM 1831 C CA . MET A 1 241 ? -12.776 13.146 -16.855 1.00 60.97 241 MET A CA 1
ATOM 1832 C C . MET A 1 241 ? -13.647 12.892 -15.625 1.00 60.97 241 MET A C 1
ATOM 1834 O O . MET A 1 241 ? -14.136 13.832 -14.988 1.00 60.97 241 MET A O 1
ATOM 1838 N N . VAL A 1 242 ? -13.853 11.623 -15.300 1.00 59.78 242 VAL A N 1
ATOM 1839 C CA . VAL A 1 242 ? -14.570 11.178 -14.107 1.00 59.78 242 VAL A CA 1
ATOM 1840 C C . VAL A 1 242 ? -13.652 10.309 -13.261 1.00 59.78 242 VAL A C 1
ATOM 1842 O O . VAL A 1 242 ? -12.781 9.623 -13.777 1.00 59.78 242 VAL A O 1
ATOM 1845 N N . ALA A 1 243 ? -13.850 10.349 -11.947 1.00 68.12 243 ALA A N 1
ATOM 1846 C CA . ALA A 1 243 ? -13.158 9.502 -10.982 1.00 68.12 243 ALA A CA 1
ATOM 1847 C C . ALA A 1 243 ? -14.218 8.617 -10.309 1.00 68.12 243 ALA A C 1
ATOM 1849 O O . ALA A 1 243 ? -14.817 9.070 -9.321 1.00 68.12 243 ALA A O 1
ATOM 1850 N N . PRO A 1 244 ? -14.529 7.440 -10.886 1.00 66.69 244 PRO A N 1
ATOM 1851 C CA . PRO A 1 244 ? -15.624 6.603 -10.434 1.00 66.69 244 PRO A CA 1
ATOM 1852 C C . PRO A 1 244 ? -15.380 6.046 -9.039 1.00 66.69 244 PRO A C 1
ATOM 1854 O O . PRO A 1 244 ? -14.261 5.996 -8.517 1.00 66.69 244 PRO A O 1
ATOM 1857 N N . VAL A 1 245 ? -16.487 5.644 -8.438 1.00 68.88 245 VAL A N 1
ATOM 1858 C CA . VAL A 1 245 ? -16.525 5.067 -7.115 1.00 68.88 245 VAL A CA 1
ATOM 1859 C C . VAL A 1 245 ? -17.484 3.898 -7.130 1.00 68.88 245 VAL A C 1
ATOM 1861 O O . VAL A 1 245 ? -18.679 4.100 -7.348 1.00 68.88 245 VAL A O 1
ATOM 1864 N N . ASP A 1 246 ? -16.964 2.727 -6.801 1.00 75.44 246 ASP A N 1
ATOM 1865 C CA . ASP A 1 246 ? -17.742 1.505 -6.722 1.00 75.44 246 ASP A CA 1
ATOM 1866 C C . ASP A 1 246 ? -17.952 1.061 -5.277 1.00 75.44 246 ASP A C 1
ATOM 1868 O O . ASP A 1 246 ? -17.215 1.435 -4.357 1.00 75.44 246 ASP A O 1
ATOM 1872 N N . VAL A 1 247 ? -18.979 0.234 -5.098 1.00 70.50 247 VAL A N 1
ATOM 1873 C CA . VAL A 1 247 ? -19.246 -0.493 -3.860 1.00 70.50 247 VAL A CA 1
ATOM 1874 C C . VAL A 1 247 ? -19.048 -1.976 -4.151 1.00 70.50 247 VAL A C 1
ATOM 1876 O O . VAL A 1 247 ? -19.731 -2.536 -5.004 1.00 70.50 247 VAL A O 1
ATOM 1879 N N . GLU A 1 248 ? -18.098 -2.592 -3.459 1.00 67.31 248 GLU A N 1
ATOM 1880 C CA . GLU A 1 248 ? -17.866 -4.031 -3.464 1.00 67.31 248 GLU A CA 1
ATOM 1881 C C . GLU A 1 248 ? -18.618 -4.664 -2.289 1.00 67.31 248 GLU A C 1
ATOM 1883 O O . GLU A 1 248 ? -18.495 -4.218 -1.140 1.00 67.31 248 GLU A O 1
ATOM 1888 N N . ASP A 1 249 ? -19.369 -5.728 -2.568 1.00 62.22 249 ASP A N 1
ATOM 1889 C CA . ASP A 1 249 ? -19.940 -6.566 -1.520 1.00 62.22 249 ASP A CA 1
ATOM 1890 C C . ASP A 1 249 ? -18.803 -7.252 -0.735 1.00 62.22 249 ASP A C 1
ATOM 1892 O O . ASP A 1 249 ? -17.742 -7.585 -1.278 1.00 62.22 249 ASP A O 1
ATOM 1896 N N . GLY A 1 250 ? -18.977 -7.401 0.579 1.00 58.41 250 GLY A N 1
ATOM 1897 C CA . GLY A 1 250 ? -18.037 -8.172 1.389 1.00 58.41 250 GLY A CA 1
ATOM 1898 C C . GLY A 1 250 ? -18.093 -9.664 1.060 1.00 58.41 250 GLY A C 1
ATOM 1899 O O . GLY A 1 250 ? -19.022 -10.130 0.399 1.00 58.41 250 GLY A O 1
ATOM 1900 N N . CYS A 1 251 ? -17.062 -10.394 1.484 1.00 50.59 251 CYS A N 1
ATOM 1901 C CA . CYS A 1 251 ? -16.950 -11.837 1.255 1.00 50.59 251 CYS A CA 1
ATOM 1902 C C . CYS A 1 251 ? -17.562 -12.620 2.402 1.00 50.59 251 CYS A C 1
ATOM 1904 O O . CYS A 1 251 ? -17.190 -12.243 3.529 1.00 50.59 251 CYS A O 1
#

Foldseek 3Di:
DVVLCVVVVHDDDPVLVVPDDDDDDDWDWDDDPQWIKTWRFPPEWFAFADDDLVRLLRHQLGQQGVQVNQQQGWFPVQGDPCRGVCNCPPPVNVVQSVVCSVVVPLDPDPDPDDTDSGFFDPAQDFFDFDPRDDPPPPDTHGPQLVQADCPPPTPRHDDPSIGHRFHDMKIWIWRDDPPIDTPDTDFDTTRNCGRQLVVQLCCCQSVCVVVVQDDSQSSQQQKTKHWHHWDWDQDPVGTDIDTDMDIDGGD

Sequence (251 aa):
MIEVARSLGGVLTLDDLAMHQSTLTDPISIDYARRRLWECAPNGQDKPTVPTKYTHYLIQALRFAFADAQAWIADPAVLPPRHTIAALLSPAVLDVRARQLIADTPDLNPTPVVFPPGGTPRFSSDTVYSPLVPKGVGCSLQNRGVNFDLDANSINVVAPHKRPYHTIIPAMITTPGHRARLIAAFGVQGGFNQPQGHVQVLLQYLAGKLTGVKDAESALDAPRLCLQPEEVVEDDGGQKMVAPVDVEDGC

InterPro domains:
  IPR029055 Nucleophile aminohydrolases, N-terminal [SSF56235] (2-237)
  IPR043137 Gamma-glutamyltranspeptidase, small subunit, C-terminal domain [G3DSA:3.60.20.40] (124-250)
  IPR043138 Gamma-glutamyltranspeptidase, large subunit [G3DSA:1.10.246.130] (46-110)
  IPR052896 Gamma-glutamyltransferase-like enzyme [PTHR43881] (130-239)

Organism: Allomyces macrogynus (strain ATCC 38327) (NCBI:txid578462)